Protein AF-A0A286Y3R1-F1 (afdb_monomer_lite)

Sequence (185 aa):
QTAVLVPPGPGAVSPAQSSPWIERVVGWLGKVFLQDSPTRPTSPEAGNTLRRWRCHVQRFFYRIYASLRIEELFSIIRDFPDSRPAIEDLKYCLERTDQRQQLLVSLKAALETRLLHPGVNTCDIITLYISAIKALRVLDPSMVILEVACEPIRRYLRTREDTVRQIVAGLTGDSDGTGDLAVEL

Secondary structure (DSSP, 8-state):
-----PPP------GGG-HHHHHHHHHHHHHHHT---TTS---HHHHHHHHHHHHHHHHHHHHHHHHHHHHHHHHHHHTTTTTHHHHHHHHHHHTSSS-HHHHHHHHHHHHHHHTSSTTS-HHHHHHHHHHHHHHHHHH-TT-HHHHHHTHHHHHHHTT-TTHHHHHHHHHHT-STTTTTHHHH-

Radius of gyration: 22.86 Å; chains: 1; bounding box: 58×39×63 Å

Organism: Cavia porcellus (NCBI:txid10141)

Foldseek 3Di:
DDDDPDPDDCDPQQLVRCVVVLVVVLVVVCCVPVVPDVPDPDDVVSVVVSVVSSLVVSLVVLVVLLLVCLLCVLVLLLPPPVSQSSLLSNLVSVVSDVCLVVSLVNLLVCCVPPPLDPPHDLLSLVSSLLSLVVSVCSSDVVCPSVVRSCPVSVVSLVVDPCNVVLLVCCCVVVDPRRVCNVVSD

pLDDT: mean 86.29, std 17.93, range [32.44, 98.69]

Structure (mmCIF, N/CA/C/O backbone):
data_AF-A0A286Y3R1-F1
#
_entry.id   AF-A0A286Y3R1-F1
#
loop_
_atom_site.group_PDB
_atom_site.id
_atom_site.type_symbol
_atom_site.label_atom_id
_atom_site.label_alt_id
_atom_site.label_comp_id
_atom_site.label_asym_id
_atom_site.label_entity_id
_atom_site.label_seq_id
_atom_site.pdbx_PDB_ins_code
_atom_site.Cartn_x
_atom_site.Cartn_y
_atom_site.Cartn_z
_atom_site.occupancy
_atom_site.B_iso_or_equiv
_atom_site.auth_seq_id
_atom_site.auth_comp_id
_atom_site.auth_asym_id
_atom_site.auth_atom_id
_atom_site.pdbx_PDB_model_num
ATOM 1 N N . GLN A 1 1 ? -18.765 -28.407 -26.675 1.00 38.72 1 GLN A N 1
ATOM 2 C CA . GLN A 1 1 ? -18.709 -26.985 -26.284 1.00 38.72 1 GLN A CA 1
ATOM 3 C C . GLN A 1 1 ? -17.378 -26.760 -25.598 1.00 38.72 1 GLN A C 1
ATOM 5 O O . GLN A 1 1 ? -17.190 -27.172 -24.463 1.00 38.72 1 GLN A O 1
ATOM 10 N N . THR A 1 2 ? -16.416 -26.248 -26.351 1.00 33.56 2 THR A N 1
ATOM 11 C CA . THR A 1 2 ? -15.048 -25.996 -25.900 1.00 33.56 2 THR A CA 1
ATOM 12 C C . THR A 1 2 ? -15.043 -24.628 -25.230 1.00 33.56 2 THR A C 1
ATOM 14 O O . THR A 1 2 ? -15.360 -23.632 -25.879 1.00 33.56 2 THR A O 1
ATOM 17 N N . ALA A 1 3 ? -14.761 -24.586 -23.929 1.00 32.44 3 ALA A N 1
ATOM 18 C CA . ALA A 1 3 ? -14.623 -23.341 -23.190 1.00 32.44 3 ALA A CA 1
ATOM 19 C C . ALA A 1 3 ? -13.438 -22.556 -23.768 1.00 32.44 3 ALA A C 1
ATOM 21 O O . ALA A 1 3 ? -12.283 -22.968 -23.657 1.00 32.44 3 ALA A O 1
ATOM 22 N N . VAL A 1 4 ? -13.743 -21.447 -24.435 1.00 36.91 4 VAL A N 1
ATOM 23 C CA . VAL A 1 4 ? -12.748 -20.465 -24.853 1.00 36.91 4 VAL A CA 1
ATOM 24 C C . VAL A 1 4 ? -12.267 -19.780 -23.578 1.00 36.91 4 VAL A C 1
ATOM 26 O O . VAL A 1 4 ? -13.002 -19.008 -22.966 1.00 36.91 4 VAL A O 1
ATOM 29 N N . LEU A 1 5 ? -11.047 -20.111 -23.155 1.00 38.44 5 LEU A N 1
ATOM 30 C CA . LEU A 1 5 ? -10.303 -19.351 -22.157 1.00 38.44 5 LEU A CA 1
ATOM 31 C C . LEU A 1 5 ? -10.149 -17.921 -22.680 1.00 38.44 5 LEU A C 1
ATOM 33 O O . LEU A 1 5 ? -9.363 -17.655 -23.589 1.00 38.44 5 LEU A O 1
ATOM 37 N N . VAL A 1 6 ? -10.942 -17.013 -22.122 1.00 37.44 6 VAL A N 1
ATOM 38 C CA . VAL A 1 6 ? -10.756 -15.574 -22.288 1.00 37.44 6 VAL A CA 1
ATOM 39 C C . VAL A 1 6 ? -9.379 -15.236 -21.699 1.00 37.44 6 VAL A C 1
ATOM 41 O O . VAL A 1 6 ? -9.137 -15.564 -20.535 1.00 37.44 6 VAL A O 1
ATOM 44 N N . PRO A 1 7 ? -8.447 -14.642 -22.468 1.00 39.22 7 PRO A N 1
ATOM 45 C CA . PRO A 1 7 ? -7.160 -14.240 -21.920 1.00 39.22 7 PRO A CA 1
ATOM 46 C C . PRO A 1 7 ? -7.382 -13.169 -20.842 1.00 39.22 7 PRO A C 1
ATOM 48 O O . PRO A 1 7 ? -8.272 -12.327 -21.004 1.00 39.22 7 PRO A O 1
ATOM 51 N N . PRO A 1 8 ? -6.598 -13.171 -19.748 1.00 41.94 8 PRO A N 1
ATOM 52 C CA . PRO A 1 8 ? -6.678 -12.102 -18.766 1.00 41.94 8 PRO A CA 1
ATOM 53 C C . PRO A 1 8 ? -6.416 -10.773 -19.484 1.00 41.94 8 PRO A C 1
ATOM 55 O O . PRO A 1 8 ? -5.536 -10.694 -20.347 1.00 41.94 8 PRO A O 1
ATOM 58 N N . GLY A 1 9 ? -7.211 -9.746 -19.160 1.00 41.12 9 GLY A N 1
ATOM 59 C CA . GLY A 1 9 ? -7.007 -8.379 -19.652 1.00 41.12 9 GLY A CA 1
ATOM 60 C C . GLY A 1 9 ? -5.596 -7.868 -19.327 1.00 41.12 9 GLY A C 1
ATOM 61 O O . GLY A 1 9 ? -4.819 -8.597 -18.711 1.00 41.12 9 GLY A O 1
ATOM 62 N N . PRO A 1 10 ? -5.225 -6.635 -19.717 1.00 43.41 10 PRO A N 1
ATOM 63 C CA . PRO A 1 10 ? -3.890 -6.086 -19.485 1.00 43.41 10 PRO A CA 1
ATOM 64 C C . PRO A 1 10 ? -3.674 -5.842 -17.982 1.00 43.41 10 PRO A C 1
ATOM 66 O O . PRO A 1 10 ? -3.713 -4.718 -17.493 1.00 43.41 10 PRO A O 1
ATOM 69 N N . GLY A 1 11 ? -3.485 -6.925 -17.231 1.00 45.81 11 GLY A N 1
ATOM 70 C CA . GLY A 1 11 ? -3.044 -6.927 -15.858 1.00 45.81 11 GLY A CA 1
ATOM 71 C C . GLY A 1 11 ? -1.657 -6.321 -15.853 1.00 45.81 11 GLY A C 1
ATOM 72 O O . GLY A 1 11 ? -0.793 -6.721 -16.637 1.00 45.81 11 GLY A O 1
ATOM 73 N N . ALA A 1 12 ? -1.480 -5.300 -15.021 1.00 55.38 12 ALA A N 1
ATOM 74 C CA . ALA A 1 12 ? -0.202 -4.648 -14.815 1.00 55.38 12 ALA A CA 1
ATOM 75 C C . ALA A 1 12 ? 0.895 -5.714 -14.677 1.00 55.38 12 ALA A C 1
ATOM 77 O O . ALA A 1 12 ? 0.807 -6.599 -13.8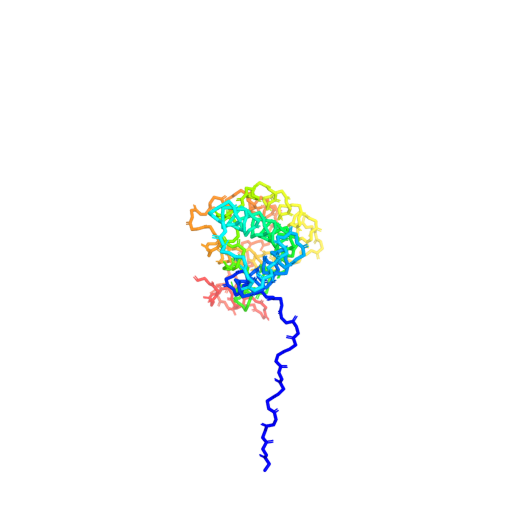27 1.00 55.38 12 ALA A O 1
ATOM 78 N N . VAL A 1 13 ? 1.897 -5.656 -15.556 1.00 59.00 13 VAL A N 1
ATOM 79 C CA . VAL A 1 13 ? 3.024 -6.589 -15.535 1.00 59.00 13 VAL A CA 1
ATOM 80 C C . VAL A 1 13 ? 3.693 -6.472 -14.166 1.00 59.00 13 VAL A C 1
ATOM 82 O O . VAL A 1 13 ? 4.243 -5.418 -13.844 1.00 59.00 13 VAL A O 1
ATOM 85 N N . SER A 1 14 ? 3.629 -7.539 -13.363 1.00 68.62 14 SER A N 1
ATOM 86 C CA . SER A 1 14 ? 4.320 -7.603 -12.070 1.00 68.62 14 SER A CA 1
ATOM 87 C C . SER A 1 14 ? 5.812 -7.291 -12.270 1.00 68.62 14 SER A C 1
ATOM 89 O O . SER A 1 14 ? 6.402 -7.734 -13.266 1.00 68.62 14 SER A O 1
ATOM 91 N N . PRO A 1 15 ? 6.479 -6.575 -11.348 1.00 68.25 15 PRO A N 1
ATOM 92 C CA . PRO A 1 15 ? 7.895 -6.257 -11.459 1.00 68.25 15 PRO A CA 1
ATOM 93 C C . PRO A 1 15 ? 8.779 -7.489 -11.626 1.00 68.25 15 PRO A C 1
ATOM 95 O O . PRO A 1 15 ? 9.742 -7.438 -12.394 1.00 68.25 15 PRO A O 1
ATOM 98 N N . ALA A 1 16 ? 8.412 -8.612 -11.002 1.00 66.94 16 ALA A N 1
ATOM 99 C CA . ALA A 1 16 ? 9.113 -9.885 -11.151 1.00 66.94 16 ALA A CA 1
ATOM 100 C C . ALA A 1 16 ? 8.987 -10.468 -12.573 1.00 66.94 16 ALA A C 1
ATOM 102 O O . ALA A 1 16 ? 9.897 -11.137 -13.060 1.00 66.94 16 ALA A O 1
ATOM 103 N N . GLN A 1 17 ? 7.893 -10.162 -13.273 1.00 75.38 17 GLN A N 1
ATOM 104 C CA . GLN A 1 17 ? 7.610 -10.616 -14.638 1.00 75.38 17 GLN A CA 1
ATOM 105 C C . GLN A 1 17 ? 8.036 -9.600 -15.710 1.00 75.38 17 GLN A C 1
ATOM 107 O O . GLN A 1 17 ? 7.901 -9.871 -16.900 1.00 75.38 17 GLN A O 1
ATOM 112 N N . SER A 1 18 ? 8.583 -8.442 -15.321 1.00 78.50 18 SER A N 1
ATOM 113 C CA . SER A 1 18 ? 8.985 -7.381 -16.258 1.00 78.50 18 SER A CA 1
ATOM 114 C C . SER A 1 18 ? 10.285 -7.681 -17.021 1.00 78.50 18 SER A C 1
ATOM 116 O O . SER A 1 18 ? 10.549 -7.064 -18.053 1.00 78.50 18 SER A O 1
ATOM 118 N N . SER A 1 19 ? 11.071 -8.669 -16.574 1.00 79.31 19 SER A N 1
ATOM 119 C CA . SER A 1 19 ? 12.370 -9.042 -17.160 1.00 79.31 19 SER A CA 1
ATOM 120 C C . SER A 1 19 ? 12.334 -9.244 -18.688 1.00 79.31 19 SER A C 1
ATOM 122 O O . SER A 1 19 ? 13.121 -8.597 -19.380 1.00 79.31 19 SER A O 1
ATOM 124 N N . PRO A 1 20 ? 11.391 -10.011 -19.280 1.00 87.75 20 PRO A N 1
ATOM 125 C CA . PRO A 1 20 ? 11.327 -10.182 -20.733 1.00 87.75 20 PRO A CA 1
ATOM 126 C C . PRO A 1 20 ? 11.017 -8.881 -21.483 1.00 87.75 20 PRO A C 1
ATOM 128 O O . PRO A 1 20 ? 11.460 -8.702 -22.616 1.00 87.75 20 PRO A O 1
ATOM 131 N N . TRP A 1 21 ? 10.250 -7.967 -20.880 1.00 89.62 21 TRP A N 1
ATOM 132 C CA . TRP A 1 21 ? 9.983 -6.658 -21.475 1.00 89.62 21 TRP A CA 1
ATOM 133 C C . TRP A 1 21 ? 11.227 -5.766 -21.422 1.00 89.62 21 TRP A C 1
ATOM 135 O O . TRP A 1 21 ? 11.581 -5.169 -22.438 1.00 89.62 21 TRP A O 1
ATOM 145 N N . ILE A 1 22 ? 11.943 -5.751 -20.293 1.00 91.06 22 ILE A N 1
ATOM 146 C CA . ILE A 1 22 ? 13.208 -5.015 -20.148 1.00 91.06 22 ILE A CA 1
ATOM 147 C C . ILE A 1 22 ? 14.224 -5.498 -21.190 1.00 91.06 22 ILE A C 1
ATOM 149 O O . ILE A 1 22 ? 14.823 -4.668 -21.871 1.00 91.06 22 ILE A O 1
ATOM 153 N N . GLU A 1 23 ? 14.368 -6.812 -21.393 1.00 91.00 23 GLU A N 1
ATOM 154 C CA . GLU A 1 23 ? 15.280 -7.347 -22.415 1.00 91.00 23 GLU A CA 1
ATOM 155 C C . GLU A 1 23 ? 14.900 -6.910 -23.832 1.00 91.00 23 GLU A C 1
ATOM 157 O O . GLU A 1 23 ? 15.777 -6.591 -24.633 1.00 91.00 23 GLU A O 1
ATOM 162 N N . ARG A 1 24 ? 13.602 -6.834 -24.153 1.00 92.25 24 ARG A N 1
ATOM 163 C CA . ARG A 1 24 ? 13.146 -6.326 -25.458 1.00 92.25 24 ARG A CA 1
ATOM 164 C C . ARG A 1 24 ? 13.487 -4.849 -25.640 1.00 92.25 24 ARG A C 1
ATOM 166 O O . ARG A 1 24 ? 13.951 -4.476 -26.715 1.00 92.25 24 ARG A O 1
ATOM 173 N N . VAL A 1 25 ? 13.294 -4.025 -24.608 1.00 93.00 25 VAL A N 1
ATOM 174 C CA . VAL A 1 25 ? 13.641 -2.593 -24.641 1.00 93.00 25 VAL A CA 1
ATOM 175 C C . VAL A 1 25 ? 15.147 -2.406 -24.802 1.00 93.00 25 VAL A C 1
ATOM 177 O O . VAL A 1 25 ? 15.584 -1.648 -25.664 1.00 93.00 25 VAL A O 1
ATOM 180 N N . VAL A 1 26 ? 15.953 -3.133 -24.029 1.00 92.06 26 VAL A N 1
ATOM 181 C CA . VAL A 1 26 ? 17.420 -3.077 -24.117 1.00 92.06 26 VAL A CA 1
ATOM 182 C C . VAL A 1 26 ? 17.910 -3.576 -25.476 1.00 92.06 26 VAL A C 1
ATOM 184 O O . VAL A 1 26 ? 18.782 -2.950 -26.075 1.00 92.06 26 VAL A O 1
ATOM 187 N N . GLY A 1 27 ? 17.324 -4.653 -26.003 1.00 89.06 27 GLY A N 1
ATOM 188 C CA . GLY A 1 27 ? 17.637 -5.159 -27.339 1.00 89.06 27 GLY A CA 1
ATOM 189 C C . GLY A 1 27 ? 17.268 -4.170 -28.446 1.00 89.06 27 GLY A C 1
ATOM 190 O O . GLY A 1 27 ? 18.025 -4.005 -29.400 1.00 89.06 27 GLY A O 1
ATOM 191 N N . TRP A 1 28 ? 16.141 -3.465 -28.315 1.00 92.88 28 TRP A N 1
ATOM 192 C CA . TRP A 1 28 ? 15.777 -2.383 -29.232 1.00 92.88 28 TRP A CA 1
ATOM 193 C C . TRP A 1 28 ? 16.784 -1.227 -29.177 1.00 92.88 28 TRP A C 1
ATOM 195 O O . TRP A 1 28 ? 17.252 -0.791 -30.227 1.00 92.88 28 TRP A O 1
ATOM 205 N N . LEU A 1 29 ? 17.191 -0.794 -27.977 1.00 91.00 29 LEU A N 1
ATOM 206 C CA . LEU A 1 29 ? 18.239 0.221 -27.813 1.00 91.00 29 LEU A CA 1
ATOM 207 C C . LEU A 1 29 ? 19.553 -0.218 -28.477 1.00 91.00 29 LEU A C 1
ATOM 209 O O . LEU A 1 29 ? 20.174 0.571 -29.186 1.00 91.00 29 LEU A O 1
ATOM 213 N N . GLY A 1 30 ? 19.950 -1.482 -28.305 1.00 90.12 30 GLY A N 1
ATOM 214 C CA . GLY A 1 30 ? 21.118 -2.054 -28.979 1.00 90.12 30 GLY A CA 1
ATOM 215 C C . GLY A 1 30 ? 21.033 -1.922 -30.498 1.00 90.12 30 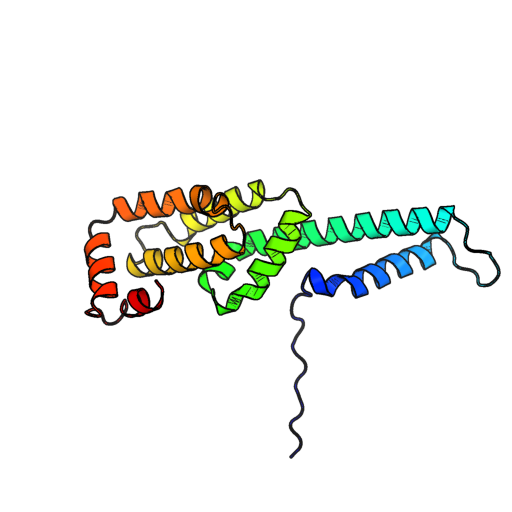GLY A C 1
ATOM 216 O O . GLY A 1 30 ? 21.924 -1.347 -31.118 1.00 90.12 30 GLY A O 1
ATOM 217 N N . LYS A 1 31 ? 19.912 -2.343 -31.094 1.00 88.06 31 LYS A N 1
ATOM 218 C CA . LYS A 1 31 ? 19.700 -2.253 -32.547 1.00 88.06 31 LYS A CA 1
ATOM 219 C C . LYS A 1 31 ? 19.760 -0.819 -33.075 1.00 88.06 31 LYS A C 1
ATOM 221 O O . LYS A 1 31 ? 20.339 -0.594 -34.133 1.00 88.06 31 LYS A O 1
ATOM 226 N N . VAL A 1 32 ? 19.170 0.138 -32.357 1.00 90.25 32 VAL A N 1
ATOM 227 C CA . VAL A 1 32 ? 19.103 1.547 -32.784 1.00 90.25 32 VAL A CA 1
ATOM 228 C C . VAL A 1 32 ? 20.463 2.235 -32.688 1.00 90.25 32 VAL A C 1
ATOM 230 O O . VAL A 1 32 ? 20.865 2.933 -33.615 1.00 90.25 32 VAL A O 1
ATOM 233 N N . PHE A 1 33 ? 21.171 2.050 -31.573 1.00 86.69 33 PHE A N 1
ATOM 234 C CA . PHE A 1 33 ? 22.344 2.862 -31.242 1.00 86.69 33 PHE A CA 1
ATOM 235 C C . PHE A 1 33 ? 23.682 2.168 -31.503 1.00 86.69 33 PHE A C 1
ATOM 237 O O . PHE A 1 33 ? 24.674 2.853 -31.738 1.00 86.69 33 PHE A O 1
ATOM 244 N N . LEU A 1 34 ? 23.735 0.834 -31.458 1.00 82.81 34 LEU A N 1
ATOM 245 C CA . LEU A 1 34 ? 24.972 0.068 -31.660 1.00 82.81 34 LEU A CA 1
ATOM 246 C C . LEU A 1 34 ? 25.083 -0.525 -33.071 1.00 82.81 34 LEU A C 1
ATOM 248 O O . LEU A 1 34 ? 26.149 -1.030 -33.409 1.00 82.81 34 LEU A O 1
ATOM 252 N N . GLN A 1 35 ? 24.028 -0.400 -33.892 1.00 69.12 35 GLN A N 1
ATOM 253 C CA . GLN A 1 35 ? 23.968 -0.875 -35.279 1.00 69.12 35 GLN A CA 1
ATOM 254 C C . GLN A 1 35 ? 24.543 -2.292 -35.414 1.00 69.12 35 GLN A C 1
ATOM 256 O O . GLN A 1 35 ? 25.609 -2.482 -36.005 1.00 69.12 35 GLN A O 1
ATOM 261 N N . ASP A 1 36 ? 23.839 -3.280 -34.850 1.00 59.53 36 ASP A N 1
ATOM 262 C CA . ASP A 1 36 ? 24.169 -4.705 -34.982 1.00 59.53 36 ASP A CA 1
ATOM 263 C C . ASP A 1 36 ? 24.122 -5.124 -36.465 1.00 59.53 36 ASP A C 1
ATOM 265 O O . ASP A 1 36 ? 23.119 -5.626 -36.973 1.00 59.53 36 ASP A O 1
ATOM 269 N N . SER A 1 37 ? 25.211 -4.874 -37.192 1.00 54.97 37 SER A N 1
ATOM 270 C CA . SER A 1 37 ? 25.435 -5.401 -38.531 1.00 54.97 37 SER A CA 1
ATOM 271 C C . SER A 1 37 ? 26.020 -6.809 -38.389 1.00 54.97 37 SER A C 1
ATOM 273 O O . SER A 1 37 ? 26.980 -6.983 -37.632 1.00 54.97 37 SER A O 1
ATOM 275 N N . PRO A 1 38 ? 25.496 -7.823 -39.103 1.00 58.31 38 PRO A N 1
ATOM 276 C CA . PRO A 1 38 ? 25.870 -9.230 -38.915 1.00 58.31 38 PRO A CA 1
ATOM 277 C C . PRO A 1 38 ? 27.359 -9.543 -39.158 1.00 58.31 38 PRO A C 1
ATOM 279 O O . PRO A 1 38 ? 27.810 -10.640 -38.848 1.00 58.31 38 PRO A O 1
ATOM 282 N N . THR A 1 39 ? 28.135 -8.604 -39.704 1.00 56.03 39 THR A N 1
ATOM 283 C CA . THR A 1 39 ? 29.552 -8.776 -40.055 1.00 56.03 39 THR A CA 1
ATOM 284 C C . THR A 1 39 ? 30.542 -8.258 -39.007 1.00 56.03 39 THR A C 1
ATOM 286 O O . THR A 1 39 ? 31.747 -8.433 -39.191 1.00 56.03 39 THR A O 1
ATOM 289 N N . ARG A 1 40 ? 30.091 -7.619 -37.916 1.00 55.59 40 ARG A N 1
ATOM 290 C CA . ARG A 1 40 ? 30.992 -6.991 -36.934 1.00 55.59 40 ARG A CA 1
ATOM 291 C C . ARG A 1 40 ? 31.064 -7.819 -35.642 1.00 55.59 40 ARG A C 1
ATOM 293 O O . ARG A 1 40 ? 30.021 -8.081 -35.048 1.00 55.59 40 ARG A O 1
ATOM 300 N N . PRO A 1 41 ? 32.259 -8.218 -35.164 1.00 57.09 41 PRO A N 1
ATOM 301 C CA . PRO A 1 41 ? 32.372 -8.904 -33.881 1.00 57.09 41 PRO A CA 1
ATOM 302 C C . PRO A 1 41 ? 31.869 -7.986 -32.760 1.00 57.09 41 PRO A C 1
ATOM 304 O O . PRO A 1 41 ? 32.253 -6.816 -32.690 1.00 57.09 41 PRO A O 1
ATOM 307 N N . THR A 1 42 ? 31.002 -8.511 -31.891 1.00 61.88 42 THR A N 1
ATOM 308 C CA . THR A 1 42 ? 30.483 -7.805 -30.711 1.00 61.88 42 THR A CA 1
ATOM 309 C C . THR A 1 42 ? 31.639 -7.301 -29.852 1.00 61.88 42 THR A C 1
ATOM 311 O O . THR A 1 42 ? 32.325 -8.088 -29.198 1.00 61.88 42 THR A O 1
ATOM 314 N N . SER A 1 43 ? 31.863 -5.984 -29.860 1.00 72.44 43 SER A N 1
ATOM 315 C CA . SER A 1 43 ? 32.892 -5.338 -29.043 1.00 72.44 43 SER A CA 1
ATOM 316 C C . SER A 1 43 ? 32.558 -5.478 -27.548 1.00 72.44 43 SER A C 1
ATOM 318 O O . SER A 1 43 ? 31.392 -5.312 -27.168 1.00 72.44 43 SER A O 1
ATOM 320 N N . PRO A 1 44 ? 33.547 -5.716 -26.665 1.00 74.69 44 PRO A N 1
ATOM 321 C CA . PRO A 1 44 ? 33.331 -5.720 -25.215 1.00 74.69 44 PRO A CA 1
ATOM 322 C C . PRO A 1 44 ? 32.717 -4.403 -24.693 1.00 74.69 44 PRO A C 1
ATOM 324 O O . PRO A 1 44 ? 31.981 -4.404 -23.704 1.00 74.69 44 PRO A O 1
ATOM 327 N N . GLU A 1 45 ? 32.941 -3.282 -25.382 1.00 78.00 45 GLU A N 1
ATOM 328 C CA . GLU A 1 45 ? 32.370 -1.970 -25.042 1.00 78.00 45 GLU A CA 1
ATOM 329 C C . GLU A 1 45 ? 30.854 -1.897 -25.287 1.00 78.00 45 GLU A C 1
ATOM 331 O O . GLU A 1 45 ? 30.114 -1.317 -24.483 1.00 78.00 45 GLU A O 1
ATOM 336 N N . ALA A 1 46 ? 30.373 -2.546 -26.354 1.00 78.50 46 ALA A N 1
ATOM 337 C CA . ALA A 1 46 ? 28.948 -2.672 -26.653 1.00 78.50 46 ALA A CA 1
ATOM 338 C C . ALA A 1 46 ? 28.238 -3.482 -25.555 1.00 78.50 46 ALA A C 1
ATOM 340 O O . ALA A 1 46 ? 27.206 -3.059 -25.029 1.00 78.50 46 ALA A O 1
ATOM 341 N N . GLY A 1 47 ? 28.853 -4.587 -25.115 1.00 83.12 47 GLY A N 1
ATOM 342 C CA . GLY A 1 47 ? 28.347 -5.403 -24.009 1.00 83.12 47 GLY A CA 1
ATOM 343 C C . GLY A 1 47 ? 28.254 -4.633 -22.685 1.00 83.12 47 GLY A C 1
ATOM 344 O O . GLY A 1 47 ? 27.241 -4.711 -21.985 1.00 83.12 47 GLY A O 1
ATOM 345 N N . ASN A 1 48 ? 29.271 -3.832 -22.357 1.00 89.00 48 ASN A N 1
ATOM 346 C CA . ASN A 1 48 ? 29.262 -2.983 -21.161 1.00 89.00 48 ASN A CA 1
ATOM 347 C C . ASN A 1 48 ? 28.170 -1.902 -21.217 1.00 89.00 48 ASN A C 1
ATOM 349 O O . ASN A 1 48 ? 27.517 -1.627 -20.207 1.00 89.00 48 ASN A O 1
ATOM 353 N N . THR A 1 49 ? 27.936 -1.318 -22.392 1.00 90.06 49 THR A N 1
ATOM 354 C CA . THR A 1 49 ? 26.899 -0.299 -22.603 1.00 90.06 49 THR A CA 1
ATOM 355 C C . THR A 1 49 ? 25.494 -0.879 -22.436 1.00 90.06 49 THR A C 1
ATOM 357 O O . THR A 1 49 ? 24.698 -0.334 -21.670 1.00 90.06 49 THR A O 1
ATOM 360 N N . LEU A 1 50 ? 25.214 -2.040 -23.038 1.00 89.19 50 LEU A N 1
ATOM 361 C CA . LEU A 1 50 ? 23.927 -2.731 -22.892 1.00 89.19 50 LEU A CA 1
ATOM 362 C C . LEU A 1 50 ? 23.627 -3.101 -21.434 1.00 89.19 50 LEU A C 1
ATOM 364 O O . LEU A 1 50 ? 22.503 -2.919 -20.970 1.00 89.19 50 LEU A O 1
ATOM 368 N N . ARG A 1 51 ? 24.635 -3.551 -20.674 1.00 92.00 51 ARG A N 1
ATOM 369 C CA . ARG A 1 51 ? 24.485 -3.828 -19.233 1.00 92.00 51 ARG A CA 1
ATOM 370 C C . ARG A 1 51 ? 24.115 -2.573 -18.441 1.00 92.00 51 ARG A C 1
ATOM 372 O O . ARG A 1 51 ? 23.239 -2.632 -17.577 1.00 92.00 51 ARG A O 1
ATOM 379 N N . ARG A 1 52 ? 24.747 -1.431 -18.743 1.00 94.25 52 ARG A N 1
ATOM 380 C CA . ARG A 1 52 ? 24.415 -0.140 -18.114 1.00 94.25 52 ARG A CA 1
ATOM 381 C C . ARG A 1 52 ? 22.993 0.297 -18.459 1.00 94.25 52 ARG A C 1
ATOM 383 O O . ARG A 1 52 ? 22.259 0.695 -17.558 1.00 94.25 52 ARG A O 1
ATOM 390 N N . TRP A 1 53 ? 22.581 0.180 -19.722 1.00 94.88 53 TRP A N 1
ATOM 391 C CA . TRP A 1 53 ? 21.214 0.502 -20.143 1.00 94.88 53 TRP A CA 1
ATOM 392 C C . TRP A 1 53 ? 20.181 -0.403 -19.490 1.00 94.88 53 TRP A C 1
ATOM 394 O O . TRP A 1 53 ? 19.189 0.103 -18.978 1.00 94.88 53 TRP A O 1
ATOM 404 N N . ARG A 1 54 ? 20.440 -1.711 -19.413 1.00 94.06 54 ARG A N 1
ATOM 405 C CA . ARG A 1 54 ? 19.583 -2.656 -18.690 1.00 94.06 54 ARG A CA 1
ATOM 406 C C . ARG A 1 54 ? 19.387 -2.238 -17.240 1.00 94.06 54 ARG A C 1
ATOM 408 O O . ARG A 1 54 ? 18.251 -2.118 -16.796 1.00 94.06 54 ARG A O 1
ATOM 415 N N . CYS A 1 55 ? 20.478 -1.954 -16.529 1.00 93.69 55 CYS A N 1
ATOM 416 C CA . CYS A 1 55 ? 20.416 -1.483 -15.147 1.00 93.69 55 CYS A CA 1
ATOM 417 C C . CYS A 1 55 ? 19.609 -0.178 -15.026 1.00 93.69 55 CYS A C 1
ATOM 419 O O . CYS A 1 55 ? 18.763 -0.045 -14.140 1.00 93.69 55 CYS A O 1
ATOM 421 N N . HIS A 1 56 ? 19.816 0.766 -15.948 1.00 95.06 56 HIS A N 1
ATOM 422 C CA . HIS A 1 56 ? 19.116 2.046 -15.931 1.00 95.06 56 HIS A CA 1
ATOM 423 C C . HIS A 1 56 ? 17.610 1.897 -16.193 1.00 95.06 56 HIS A C 1
ATOM 425 O O . HIS A 1 56 ? 16.810 2.406 -15.410 1.00 95.06 56 HIS A O 1
ATOM 431 N N . VAL A 1 57 ? 17.222 1.156 -17.235 1.00 94.81 57 VAL A N 1
ATOM 432 C CA . VAL A 1 57 ? 15.817 0.878 -17.578 1.00 94.81 57 VAL A CA 1
ATOM 433 C C . VAL A 1 57 ? 15.126 0.129 -16.443 1.00 94.81 57 VAL A C 1
ATOM 435 O O . VAL A 1 57 ? 14.017 0.487 -16.061 1.00 94.81 57 VAL A O 1
ATOM 438 N N . GLN A 1 58 ? 15.791 -0.864 -15.854 1.00 93.56 58 GLN A N 1
ATOM 439 C CA . GLN A 1 58 ? 15.247 -1.641 -14.745 1.00 93.56 58 GLN A CA 1
ATOM 440 C C . GLN A 1 58 ? 15.008 -0.777 -13.501 1.00 93.56 58 GLN A C 1
ATOM 442 O O . GLN A 1 58 ? 13.922 -0.810 -12.923 1.00 93.56 58 GLN A O 1
ATOM 447 N N . ARG A 1 59 ? 15.985 0.052 -13.110 1.00 93.12 59 ARG A N 1
ATOM 448 C CA . ARG A 1 59 ? 15.823 0.986 -11.987 1.00 93.12 59 ARG A CA 1
ATOM 449 C C . ARG A 1 59 ? 14.731 2.016 -12.265 1.00 93.12 59 ARG A C 1
ATOM 451 O O . ARG A 1 59 ? 13.964 2.338 -11.363 1.00 93.12 59 ARG A O 1
ATOM 458 N N . PHE A 1 60 ? 14.660 2.535 -13.490 1.00 94.94 60 PHE A N 1
ATOM 459 C CA . PHE A 1 60 ? 13.611 3.465 -13.897 1.00 94.94 60 PHE A CA 1
ATOM 460 C C . PHE A 1 60 ? 12.229 2.816 -13.775 1.00 94.94 60 PHE A C 1
ATOM 462 O O . PHE A 1 60 ? 11.361 3.363 -13.103 1.00 94.94 60 PHE A O 1
ATOM 469 N N . PHE A 1 61 ? 12.060 1.614 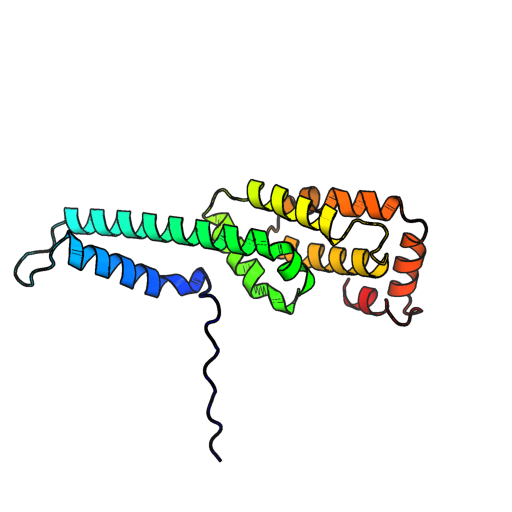-14.326 1.00 94.69 61 PHE A N 1
ATOM 470 C CA . PHE A 1 61 ? 10.819 0.852 -14.240 1.00 94.69 61 PHE A CA 1
ATOM 471 C C . PHE A 1 61 ? 10.379 0.628 -12.785 1.00 94.69 61 PHE A C 1
ATOM 473 O O . PHE A 1 61 ? 9.244 0.954 -12.442 1.00 94.69 61 PHE A O 1
ATOM 480 N N . TYR A 1 62 ? 11.275 0.158 -11.905 1.00 95.38 62 TYR A N 1
ATOM 481 C CA . TYR A 1 62 ? 10.930 -0.056 -10.494 1.00 95.38 62 TYR A CA 1
ATOM 482 C C . TYR A 1 62 ? 10.515 1.228 -9.787 1.00 95.38 62 TYR A C 1
ATOM 484 O O . TYR A 1 62 ? 9.576 1.198 -8.997 1.00 95.38 62 TYR A O 1
ATOM 492 N N . ARG A 1 63 ? 11.166 2.358 -10.092 1.00 96.62 63 ARG A N 1
ATOM 493 C CA . ARG A 1 63 ? 10.791 3.647 -9.501 1.00 96.62 63 ARG A CA 1
ATOM 494 C C . ARG A 1 63 ? 9.390 4.085 -9.904 1.00 96.62 63 ARG A C 1
ATOM 496 O O . ARG A 1 63 ? 8.622 4.531 -9.057 1.00 96.62 63 ARG A O 1
ATOM 503 N N . ILE A 1 64 ? 9.058 3.952 -11.187 1.00 96.25 64 ILE A N 1
ATOM 504 C CA . ILE A 1 64 ? 7.730 4.308 -11.696 1.00 96.25 64 ILE A CA 1
ATOM 505 C C . ILE A 1 64 ? 6.663 3.371 -11.119 1.00 96.25 64 ILE A C 1
ATOM 507 O O . ILE A 1 64 ? 5.650 3.847 -10.615 1.00 96.25 64 ILE A O 1
ATOM 511 N N . TYR A 1 65 ? 6.913 2.057 -11.119 1.00 95.88 65 TYR A N 1
ATOM 512 C CA . TYR A 1 65 ? 5.972 1.078 -10.571 1.00 95.88 65 TYR A CA 1
ATOM 513 C C . TYR A 1 65 ? 5.732 1.283 -9.070 1.00 95.88 65 TYR A C 1
ATOM 515 O O . TYR A 1 65 ? 4.588 1.257 -8.621 1.00 95.88 65 TYR A O 1
ATOM 523 N N . ALA A 1 66 ? 6.794 1.518 -8.292 1.00 97.75 66 ALA A N 1
ATOM 524 C CA . ALA A 1 66 ? 6.674 1.803 -6.866 1.00 97.75 66 ALA A CA 1
ATOM 525 C C . ALA A 1 66 ? 5.849 3.068 -6.614 1.00 97.75 66 ALA A C 1
ATOM 527 O O . ALA A 1 66 ? 4.947 3.026 -5.787 1.00 97.75 66 ALA A O 1
ATOM 528 N N . SER A 1 67 ? 6.106 4.162 -7.343 1.00 98.12 67 SER A N 1
ATOM 529 C CA . SER A 1 67 ? 5.315 5.394 -7.213 1.00 98.12 67 SER A CA 1
ATOM 530 C C . SER A 1 67 ? 3.829 5.150 -7.471 1.00 98.12 67 SER A C 1
ATOM 532 O O . SER A 1 67 ? 3.010 5.538 -6.644 1.00 98.12 67 SER A O 1
ATOM 534 N N . LEU A 1 68 ? 3.491 4.442 -8.555 1.00 97.56 68 LEU A N 1
ATOM 535 C CA . LEU A 1 68 ? 2.104 4.105 -8.887 1.00 97.56 68 LEU A CA 1
ATOM 536 C C . LEU A 1 68 ? 1.435 3.305 -7.758 1.00 97.56 68 LEU A C 1
ATOM 538 O O . LEU A 1 68 ? 0.350 3.645 -7.296 1.00 97.56 68 LEU A O 1
ATOM 542 N N . ARG A 1 69 ? 2.110 2.264 -7.257 1.00 97.88 69 ARG A N 1
ATOM 543 C CA . ARG A 1 69 ? 1.576 1.430 -6.171 1.00 97.88 69 ARG A CA 1
ATOM 544 C C . ARG A 1 69 ? 1.493 2.151 -4.833 1.00 97.88 69 ARG A C 1
ATOM 546 O O . ARG A 1 69 ? 0.618 1.820 -4.044 1.00 97.88 69 ARG A O 1
ATOM 553 N N . ILE A 1 70 ? 2.371 3.118 -4.571 1.00 98.69 70 ILE A N 1
ATOM 554 C CA . ILE A 1 70 ? 2.293 3.974 -3.383 1.00 98.69 70 ILE A CA 1
ATOM 555 C C . ILE A 1 70 ? 1.024 4.835 -3.431 1.00 98.69 70 ILE A C 1
ATOM 557 O O . ILE A 1 70 ? 0.316 4.909 -2.430 1.00 98.69 70 ILE A O 1
ATOM 561 N N . GLU A 1 71 ? 0.703 5.431 -4.582 1.00 97.94 71 GLU A N 1
ATOM 562 C CA . GLU A 1 71 ? -0.510 6.245 -4.759 1.00 97.94 71 GLU A CA 1
ATOM 563 C C . GLU A 1 71 ? -1.797 5.423 -4.565 1.00 97.94 71 GLU A C 1
ATOM 565 O O . GLU A 1 71 ? -2.774 5.895 -3.981 1.00 97.94 71 GLU A O 1
ATOM 570 N N . GLU A 1 72 ? -1.782 4.161 -4.991 1.00 97.88 72 GLU A N 1
ATOM 571 C CA . GLU A 1 72 ? -2.909 3.233 -4.861 1.00 97.88 72 GLU A CA 1
ATOM 572 C C . GLU A 1 72 ? -2.950 2.501 -3.506 1.00 97.88 72 GLU A C 1
ATOM 574 O O . GLU A 1 72 ? -3.929 1.809 -3.213 1.00 97.88 72 GLU A O 1
ATOM 579 N N . LEU A 1 73 ? -1.921 2.650 -2.660 1.00 98.62 73 LEU A N 1
ATOM 580 C CA . LEU A 1 73 ? -1.665 1.764 -1.518 1.00 98.62 73 LEU A CA 1
ATOM 581 C C . LEU A 1 73 ? -2.818 1.702 -0.515 1.00 98.62 73 LEU A C 1
ATOM 583 O O . LEU A 1 73 ? -3.092 0.638 0.027 1.00 98.62 73 LEU A O 1
ATOM 587 N N . PHE A 1 74 ? -3.528 2.808 -0.286 1.00 98.69 74 PHE A N 1
ATOM 588 C CA . PHE A 1 74 ? -4.714 2.800 0.575 1.00 98.69 74 PHE A CA 1
ATOM 589 C C . PHE A 1 74 ? -5.792 1.845 0.043 1.00 98.69 74 PHE A C 1
ATOM 591 O O . PHE A 1 74 ? -6.372 1.078 0.807 1.00 98.69 74 PHE A O 1
ATOM 598 N N . SER A 1 75 ? -6.064 1.887 -1.265 1.00 98.50 75 SER A N 1
ATOM 599 C CA . SER A 1 75 ? -7.062 1.015 -1.890 1.00 98.50 75 SER A CA 1
ATOM 600 C C . SER A 1 75 ? -6.569 -0.433 -1.910 1.00 98.50 75 SER A C 1
ATOM 602 O O . SER A 1 75 ? -7.329 -1.332 -1.581 1.00 98.50 75 SER A O 1
ATOM 604 N N . ILE A 1 76 ? -5.276 -0.649 -2.180 1.00 98.62 76 ILE A N 1
ATOM 605 C CA . ILE A 1 76 ? -4.650 -1.975 -2.088 1.00 98.62 76 ILE A CA 1
ATOM 606 C C . ILE A 1 76 ? -4.826 -2.552 -0.675 1.00 98.62 76 ILE A C 1
ATOM 608 O O . ILE A 1 76 ? -5.237 -3.696 -0.538 1.00 98.62 76 ILE A O 1
ATOM 612 N N . ILE A 1 77 ? -4.560 -1.776 0.379 1.00 98.62 77 ILE A N 1
ATOM 613 C CA . ILE A 1 77 ? -4.737 -2.218 1.770 1.00 98.62 77 ILE A CA 1
ATOM 614 C C . ILE A 1 77 ? -6.195 -2.573 2.062 1.00 98.62 77 ILE A C 1
ATOM 616 O O . ILE A 1 77 ? -6.444 -3.591 2.696 1.00 98.62 77 ILE A O 1
ATOM 620 N N . ARG A 1 78 ? -7.146 -1.754 1.603 1.00 97.50 78 ARG A N 1
ATOM 621 C CA . ARG A 1 78 ? -8.579 -2.010 1.789 1.00 97.50 78 ARG A CA 1
ATOM 622 C C . ARG A 1 78 ? -9.023 -3.333 1.168 1.00 97.50 78 ARG A C 1
ATOM 624 O O . ARG A 1 78 ? -9.875 -4.000 1.733 1.00 97.50 78 ARG A O 1
ATOM 631 N N . ASP A 1 79 ? -8.443 -3.693 0.029 1.00 97.62 79 ASP A N 1
ATOM 632 C CA . ASP A 1 79 ? -8.823 -4.878 -0.739 1.00 97.62 79 ASP A CA 1
ATOM 633 C C . ASP A 1 79 ? -7.963 -6.118 -0.355 1.00 97.62 79 ASP A C 1
ATOM 635 O O . ASP A 1 79 ? -7.920 -7.115 -1.076 1.00 97.62 79 ASP A O 1
ATOM 639 N N . PHE A 1 80 ? -7.216 -6.066 0.758 1.00 97.00 80 PHE A N 1
ATOM 640 C CA . PHE A 1 80 ? -6.445 -7.202 1.286 1.00 97.00 80 PHE A CA 1
ATOM 641 C C . PHE A 1 80 ? -7.393 -8.213 1.964 1.00 97.00 80 PHE A C 1
ATOM 643 O O . PHE A 1 80 ? -8.255 -7.776 2.720 1.00 97.00 80 PHE A O 1
ATOM 650 N N . PRO A 1 81 ? -7.250 -9.545 1.770 1.00 96.50 81 PRO A N 1
ATOM 651 C CA . PRO A 1 81 ? -6.081 -10.287 1.272 1.00 96.50 81 PRO A CA 1
ATOM 652 C C . PRO A 1 81 ? -5.986 -10.480 -0.245 1.00 96.50 81 PRO A C 1
ATOM 654 O O . PRO A 1 81 ? -4.917 -10.868 -0.724 1.00 96.50 81 PRO A O 1
ATOM 657 N N . ASP A 1 82 ? -7.041 -10.193 -1.004 1.00 96.56 82 ASP A N 1
ATOM 658 C CA . ASP A 1 82 ? -7.071 -10.427 -2.456 1.00 96.56 82 ASP A CA 1
ATOM 659 C C . ASP A 1 82 ? -6.004 -9.603 -3.194 1.00 96.56 82 ASP A C 1
ATOM 661 O O . ASP A 1 82 ? -5.417 -10.039 -4.187 1.00 96.56 82 ASP A O 1
ATOM 665 N N . SER A 1 83 ? -5.672 -8.430 -2.654 1.00 97.94 83 SER A N 1
ATOM 666 C CA . SER A 1 83 ? -4.639 -7.530 -3.166 1.00 97.94 83 SER A CA 1
ATOM 667 C C . SER A 1 83 ? -3.190 -7.925 -2.821 1.00 97.94 83 SER A C 1
ATOM 669 O O . SER A 1 83 ? -2.251 -7.210 -3.188 1.00 97.94 83 SER A O 1
ATOM 671 N N . ARG A 1 84 ? -2.959 -9.058 -2.137 1.00 97.38 84 ARG A N 1
ATOM 672 C CA . ARG A 1 84 ? -1.623 -9.497 -1.684 1.00 97.38 84 ARG A CA 1
ATOM 673 C C . ARG A 1 84 ? -0.529 -9.474 -2.767 1.00 97.38 84 ARG A C 1
ATOM 675 O O . ARG A 1 84 ? 0.562 -8.992 -2.447 1.00 97.38 84 ARG A O 1
ATOM 682 N N . PRO A 1 85 ? -0.762 -9.905 -4.024 1.00 96.44 85 PRO A N 1
ATOM 683 C CA . PRO A 1 85 ? 0.268 -9.839 -5.063 1.00 96.44 85 PRO A CA 1
ATOM 684 C C . PRO A 1 85 ? 0.794 -8.415 -5.304 1.00 96.44 85 PRO A C 1
ATOM 686 O O . PRO A 1 85 ? 1.986 -8.224 -5.530 1.00 96.44 85 PRO A O 1
ATOM 689 N N . ALA A 1 86 ? -0.063 -7.393 -5.188 1.00 96.88 86 ALA A N 1
ATOM 690 C CA . ALA A 1 86 ? 0.349 -6.000 -5.354 1.00 96.88 86 ALA A CA 1
ATOM 691 C C . ALA A 1 86 ? 1.250 -5.520 -4.202 1.00 96.88 86 ALA A C 1
ATOM 693 O O . ALA A 1 86 ? 2.181 -4.743 -4.430 1.00 96.88 86 ALA A O 1
ATOM 694 N N . ILE A 1 87 ? 1.013 -6.008 -2.979 1.00 98.31 87 ILE A N 1
ATOM 695 C CA . ILE A 1 87 ? 1.871 -5.744 -1.816 1.00 98.31 87 ILE A CA 1
ATOM 696 C C . ILE A 1 87 ? 3.247 -6.403 -1.989 1.00 98.31 87 ILE A C 1
ATOM 698 O O . ILE A 1 87 ? 4.270 -5.771 -1.724 1.00 98.31 87 ILE A O 1
ATOM 702 N N . GLU A 1 88 ? 3.289 -7.653 -2.453 1.00 97.50 88 GLU A N 1
ATOM 703 C CA . GLU A 1 88 ? 4.538 -8.391 -2.692 1.00 97.50 88 GLU A CA 1
ATOM 704 C C . GLU A 1 88 ? 5.363 -7.764 -3.828 1.00 97.50 88 GLU A C 1
ATOM 706 O O . GLU A 1 88 ? 6.580 -7.597 -3.701 1.00 97.50 88 GLU A O 1
ATOM 711 N N . ASP A 1 89 ? 4.701 -7.315 -4.894 1.00 96.31 89 ASP A N 1
ATOM 712 C CA . ASP A 1 89 ? 5.327 -6.549 -5.970 1.00 96.31 89 ASP A CA 1
ATOM 713 C C . ASP A 1 89 ? 5.910 -5.217 -5.471 1.00 96.31 89 ASP A C 1
ATOM 715 O O . ASP A 1 89 ? 7.044 -4.857 -5.807 1.00 96.31 89 ASP A O 1
ATOM 719 N N . LEU A 1 90 ? 5.154 -4.471 -4.655 1.00 97.69 90 LEU A N 1
ATOM 720 C CA . LEU A 1 90 ? 5.629 -3.213 -4.081 1.00 97.69 90 LEU A CA 1
ATOM 721 C C . LEU A 1 90 ? 6.826 -3.450 -3.153 1.00 97.69 90 LEU A C 1
ATOM 723 O O . LEU A 1 90 ? 7.813 -2.720 -3.249 1.00 97.69 90 LEU A O 1
ATOM 727 N N . LYS A 1 91 ? 6.793 -4.495 -2.317 1.00 97.19 91 LYS A N 1
ATOM 728 C CA . LYS A 1 91 ? 7.933 -4.912 -1.485 1.00 97.19 91 LYS A CA 1
ATOM 729 C C . LYS A 1 91 ? 9.183 -5.130 -2.329 1.00 97.19 91 LYS A C 1
ATOM 731 O O . LYS A 1 91 ? 10.230 -4.548 -2.045 1.00 97.19 91 LYS A O 1
ATOM 736 N N . TYR A 1 92 ? 9.059 -5.916 -3.397 1.00 95.50 92 TYR A N 1
ATOM 737 C CA . TYR A 1 92 ? 10.165 -6.210 -4.302 1.00 95.50 92 TYR A CA 1
ATOM 738 C C . TYR A 1 92 ? 10.773 -4.934 -4.911 1.00 95.50 92 TYR A C 1
ATOM 740 O O . TYR A 1 92 ? 12.000 -4.816 -5.024 1.00 95.50 92 TYR A O 1
ATOM 748 N N . CYS A 1 93 ? 9.936 -3.956 -5.269 1.00 96.19 93 CYS A N 1
ATOM 749 C CA . CYS A 1 93 ? 10.389 -2.655 -5.757 1.00 96.19 93 CYS A CA 1
ATOM 750 C C . CYS A 1 93 ? 11.036 -1.793 -4.661 1.00 96.19 93 CYS A C 1
ATOM 752 O O . CYS A 1 93 ? 12.054 -1.153 -4.923 1.00 96.19 93 CYS A O 1
ATOM 754 N N . LEU A 1 94 ? 10.501 -1.773 -3.438 1.00 95.88 94 LEU A N 1
ATOM 755 C CA . LEU A 1 94 ? 11.051 -0.991 -2.319 1.00 95.88 94 LEU A CA 1
ATOM 756 C C . LEU A 1 94 ? 12.423 -1.487 -1.854 1.00 95.88 94 LEU A C 1
ATOM 758 O O . LEU A 1 94 ? 13.213 -0.701 -1.348 1.00 95.88 94 LEU A O 1
ATOM 762 N N . GLU A 1 95 ? 12.748 -2.763 -2.052 1.00 94.19 95 GLU A N 1
ATOM 763 C CA . GLU A 1 95 ? 14.106 -3.286 -1.833 1.00 94.19 95 GLU A CA 1
ATOM 764 C C . GLU A 1 95 ? 15.126 -2.759 -2.858 1.00 94.19 95 GLU A C 1
ATOM 766 O O . GLU A 1 95 ? 16.333 -2.833 -2.641 1.00 94.19 95 GLU A O 1
ATOM 771 N N . ARG A 1 96 ? 14.651 -2.254 -4.004 1.00 93.81 96 ARG A N 1
ATOM 772 C CA . ARG A 1 96 ? 15.466 -1.841 -5.163 1.00 93.81 96 ARG A CA 1
ATOM 773 C C . ARG A 1 96 ? 15.355 -0.346 -5.462 1.00 93.81 96 ARG A C 1
ATOM 775 O O . ARG A 1 96 ? 15.922 0.139 -6.444 1.00 93.81 96 ARG A O 1
ATOM 782 N N . THR A 1 97 ? 14.625 0.384 -4.628 1.00 95.00 97 THR A N 1
ATOM 783 C CA . THR A 1 97 ? 14.369 1.820 -4.745 1.00 95.00 97 THR A CA 1
ATOM 784 C C . THR A 1 97 ? 14.492 2.478 -3.374 1.00 95.00 97 THR A C 1
ATOM 786 O O . THR A 1 97 ? 14.427 1.813 -2.349 1.00 95.00 97 THR A O 1
ATOM 789 N N . ASP A 1 98 ? 14.664 3.796 -3.349 1.00 94.06 98 ASP A N 1
ATOM 790 C CA . ASP A 1 98 ? 14.756 4.574 -2.108 1.00 94.06 98 ASP A CA 1
ATOM 791 C C . ASP A 1 98 ? 13.457 5.367 -1.878 1.00 94.06 98 ASP A C 1
ATOM 793 O O . ASP A 1 98 ? 13.439 6.594 -1.869 1.00 94.06 98 ASP A O 1
ATOM 797 N N . GLN A 1 99 ? 12.319 4.660 -1.834 1.00 97.88 99 GLN A N 1
ATOM 798 C CA . GLN A 1 99 ? 10.974 5.269 -1.825 1.00 97.88 99 GLN A CA 1
ATOM 799 C C . GLN A 1 99 ? 10.171 5.003 -0.545 1.00 97.88 99 GLN A C 1
ATOM 801 O O . GLN A 1 99 ? 8.993 5.349 -0.471 1.00 97.88 99 GLN A O 1
ATOM 806 N N . ARG A 1 100 ? 10.800 4.453 0.505 1.00 97.50 100 ARG A N 1
ATOM 807 C CA . ARG A 1 100 ? 10.135 4.213 1.801 1.00 97.50 100 ARG A CA 1
ATOM 808 C C . ARG A 1 100 ? 9.572 5.499 2.412 1.00 97.50 100 ARG A C 1
ATOM 810 O O . ARG A 1 100 ? 8.442 5.501 2.889 1.00 97.50 100 ARG A O 1
ATOM 817 N N . GLN A 1 101 ? 10.315 6.605 2.340 1.00 97.75 101 GLN A N 1
ATOM 818 C CA . GLN A 1 101 ? 9.843 7.891 2.861 1.00 97.75 101 GLN A CA 1
ATOM 819 C C . GLN A 1 101 ? 8.645 8.434 2.069 1.00 97.75 101 GLN A C 1
ATOM 821 O O . GLN A 1 101 ? 7.691 8.933 2.662 1.00 97.75 101 GLN A O 1
ATOM 826 N N . GLN A 1 102 ? 8.664 8.303 0.738 1.00 98.25 102 GLN A N 1
ATOM 827 C CA . GLN A 1 102 ? 7.534 8.683 -0.116 1.00 98.25 102 GLN A CA 1
ATOM 828 C C . GLN A 1 102 ? 6.284 7.870 0.239 1.00 98.25 102 GLN A C 1
ATOM 830 O O . GLN A 1 102 ? 5.201 8.441 0.359 1.00 98.25 102 GLN A O 1
ATOM 835 N N . LEU A 1 103 ? 6.444 6.560 0.458 1.00 98.62 103 LEU A N 1
ATOM 836 C CA . LEU A 1 103 ? 5.365 5.679 0.894 1.00 98.62 103 LEU A CA 1
ATOM 837 C C . LEU 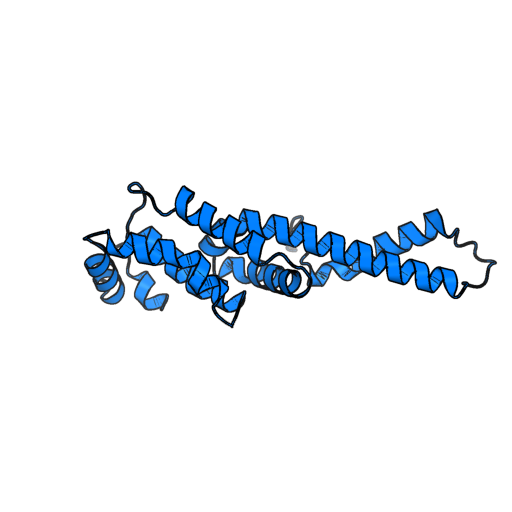A 1 103 ? 4.751 6.153 2.210 1.00 98.62 103 LEU A C 1
ATOM 839 O O . LEU A 1 103 ? 3.535 6.297 2.288 1.00 98.62 103 LEU A O 1
ATOM 843 N N . LEU A 1 104 ? 5.578 6.424 3.224 1.00 98.50 104 LEU A N 1
ATOM 844 C CA . LEU A 1 104 ? 5.108 6.872 4.538 1.00 98.50 104 LEU A CA 1
ATOM 845 C C . LEU A 1 104 ? 4.298 8.166 4.448 1.00 98.50 104 LEU A C 1
ATOM 847 O O . LEU A 1 104 ? 3.206 8.245 5.006 1.00 98.50 104 LEU A O 1
ATOM 851 N N . VAL A 1 105 ? 4.818 9.165 3.730 1.00 98.38 105 VAL A N 1
ATOM 852 C CA . VAL A 1 105 ? 4.144 10.459 3.556 1.00 98.38 105 VAL A CA 1
ATOM 853 C C . VAL A 1 105 ? 2.813 10.282 2.826 1.00 98.38 105 VAL A C 1
ATOM 855 O O . VAL A 1 105 ? 1.792 10.791 3.284 1.00 98.38 105 VAL A O 1
ATOM 858 N N . SER A 1 106 ? 2.810 9.531 1.722 1.00 98.62 106 SER A N 1
ATOM 859 C CA . SER A 1 106 ? 1.617 9.321 0.899 1.00 98.62 106 SER A CA 1
ATOM 860 C C . SER A 1 106 ? 0.540 8.520 1.634 1.00 98.62 106 SER A C 1
ATOM 862 O O . SER A 1 106 ? -0.610 8.956 1.696 1.00 98.62 106 SER A O 1
ATOM 864 N N . LEU A 1 107 ? 0.90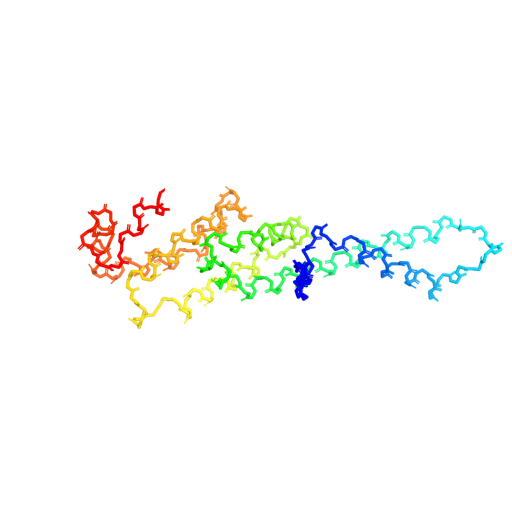6 7.398 2.263 1.00 98.69 107 LEU A N 1
ATOM 865 C CA . LEU A 1 107 ? -0.045 6.557 2.987 1.00 98.69 107 LEU A CA 1
ATOM 866 C C . LEU A 1 107 ? -0.635 7.289 4.194 1.00 98.69 107 LEU A C 1
ATOM 868 O O . LEU A 1 107 ? -1.845 7.235 4.405 1.00 98.69 107 LEU A O 1
ATOM 872 N N . LYS A 1 108 ? 0.191 8.013 4.958 1.00 98.31 108 LYS A N 1
ATOM 873 C CA . LYS A 1 108 ? -0.288 8.809 6.092 1.00 98.31 108 LYS A CA 1
ATOM 874 C C . LYS A 1 108 ? -1.302 9.865 5.645 1.00 98.31 108 LYS A C 1
ATOM 876 O O . LYS A 1 108 ? -2.381 9.945 6.226 1.00 98.31 108 LYS A O 1
ATOM 881 N N . ALA A 1 109 ? -0.994 10.608 4.580 1.00 98.50 109 ALA A N 1
ATOM 882 C CA . ALA A 1 109 ? -1.914 11.591 4.015 1.00 98.50 109 ALA A CA 1
ATOM 883 C C . ALA A 1 109 ? -3.223 10.940 3.532 1.00 98.50 109 ALA A C 1
ATOM 885 O O . ALA A 1 109 ? -4.307 11.470 3.777 1.00 98.50 109 ALA A O 1
ATOM 886 N N . ALA A 1 110 ? -3.153 9.768 2.894 1.00 98.56 110 ALA A N 1
ATOM 887 C CA . ALA A 1 110 ? -4.337 9.035 2.454 1.00 98.56 110 ALA A CA 1
ATOM 888 C C . ALA A 1 110 ? -5.213 8.573 3.632 1.00 98.56 110 ALA A C 1
ATOM 890 O O . ALA A 1 110 ? -6.432 8.699 3.564 1.00 98.56 110 ALA A O 1
ATOM 891 N N . LEU A 1 111 ? -4.615 8.083 4.724 1.00 98.50 111 LEU A N 1
ATOM 892 C CA . LEU A 1 111 ? -5.345 7.696 5.937 1.00 98.50 111 LEU A CA 1
ATOM 893 C C . LEU A 1 111 ? -6.055 8.900 6.568 1.00 98.50 111 LEU A C 1
ATOM 895 O O . LEU A 1 111 ? -7.251 8.837 6.847 1.00 98.50 111 LEU A O 1
ATOM 899 N N . GLU A 1 112 ? -5.341 10.010 6.750 1.00 97.94 112 GLU A N 1
ATOM 900 C CA . GLU A 1 112 ? -5.893 11.229 7.353 1.00 97.94 112 GLU A CA 1
ATOM 901 C C . GLU A 1 112 ? -7.044 11.819 6.523 1.00 97.94 112 GLU A C 1
ATOM 903 O O . GLU A 1 112 ? -8.056 12.235 7.078 1.00 97.94 112 GLU A O 1
ATOM 908 N N . THR A 1 113 ? -6.925 11.804 5.193 1.00 97.94 113 THR A N 1
ATOM 909 C CA . THR A 1 113 ? -7.921 12.410 4.293 1.00 97.94 113 THR A CA 1
ATOM 910 C C . THR A 1 113 ? -9.117 11.512 3.987 1.00 9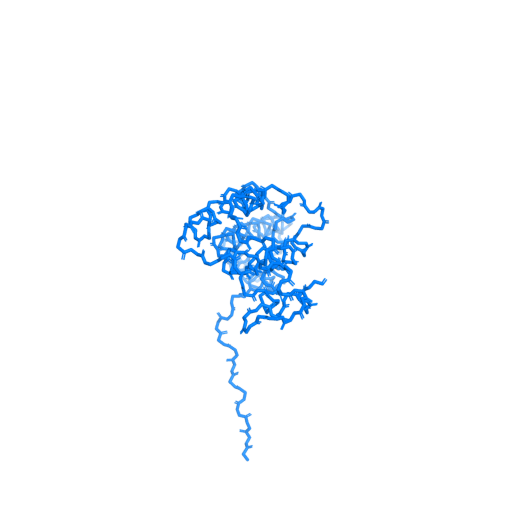7.94 113 THR A C 1
ATOM 912 O O . THR A 1 113 ? -10.218 12.027 3.804 1.00 97.94 113 THR A O 1
ATOM 915 N N . ARG A 1 114 ? -8.930 10.187 3.913 1.00 98.31 114 ARG A N 1
ATOM 916 C CA . ARG A 1 114 ? -9.961 9.245 3.431 1.00 98.31 114 ARG A CA 1
ATOM 917 C C . ARG A 1 114 ? -10.605 8.402 4.528 1.00 98.31 114 ARG A C 1
ATOM 919 O O . ARG A 1 114 ? -11.650 7.815 4.271 1.00 98.31 114 ARG A O 1
ATOM 926 N N . LEU A 1 115 ? -9.973 8.280 5.698 1.00 98.31 115 LEU A N 1
ATOM 927 C CA . LEU A 1 115 ? -10.438 7.401 6.778 1.00 98.31 115 LEU A CA 1
ATOM 928 C C . LEU A 1 115 ? -10.687 8.145 8.093 1.00 98.31 115 LEU A C 1
ATOM 930 O O . LEU A 1 115 ? -11.675 7.885 8.775 1.00 98.31 115 LEU A O 1
ATOM 934 N N . LEU A 1 116 ? -9.787 9.048 8.485 1.00 98.25 116 LEU A N 1
ATOM 935 C CA . LEU A 1 116 ? -9.765 9.613 9.839 1.00 98.25 116 LEU A CA 1
ATOM 936 C C . LEU A 1 116 ? -10.598 10.894 9.962 1.00 98.25 116 LEU A C 1
ATOM 938 O O . LEU A 1 116 ? -10.118 11.929 10.424 1.00 98.25 116 LEU A O 1
ATOM 942 N N . HIS A 1 117 ? -11.869 10.814 9.569 1.00 97.50 117 HIS A N 1
ATOM 943 C CA . HIS A 1 117 ? -12.821 11.913 9.698 1.00 97.50 117 HIS A CA 1
ATOM 944 C C . HIS A 1 117 ? -14.160 11.456 10.305 1.00 97.50 117 HIS A C 1
ATOM 946 O O . HIS A 1 117 ? -14.528 10.286 10.170 1.00 97.50 117 HIS A O 1
ATOM 952 N N . PRO A 1 118 ? -14.944 12.367 10.923 1.00 96.69 118 PRO A N 1
ATOM 953 C CA . PRO A 1 118 ? -16.151 11.997 11.675 1.00 96.69 118 PRO A CA 1
ATOM 954 C C . PRO A 1 118 ? -17.216 11.241 10.868 1.00 96.69 118 PRO A C 1
ATOM 956 O O . PRO A 1 118 ? -17.994 10.490 11.440 1.00 96.69 118 PRO A O 1
ATOM 959 N N . GLY A 1 119 ? -17.242 11.426 9.544 1.00 96.94 119 GLY A N 1
ATOM 960 C CA . GLY A 1 119 ? -18.174 10.733 8.647 1.00 96.94 119 GLY A CA 1
ATOM 961 C C . GLY A 1 119 ? -17.904 9.240 8.397 1.00 96.94 119 GLY A C 1
ATOM 962 O O . GLY A 1 119 ? -18.723 8.616 7.735 1.00 96.94 119 GLY A O 1
ATOM 963 N N . VAL A 1 120 ? -16.790 8.663 8.869 1.00 97.75 120 VAL A N 1
ATOM 964 C CA . VAL A 1 120 ? -16.515 7.215 8.730 1.00 97.75 120 VAL A CA 1
ATOM 965 C C . VAL A 1 120 ? -16.987 6.473 9.979 1.00 97.75 120 VAL A C 1
ATOM 967 O O . VAL A 1 120 ? -16.775 6.955 11.096 1.00 97.75 120 VAL A O 1
ATOM 970 N N . ASN A 1 121 ? -17.598 5.294 9.836 1.00 96.00 121 ASN A N 1
ATOM 971 C CA . ASN A 1 121 ? -17.993 4.492 10.996 1.00 96.00 121 ASN A CA 1
ATOM 972 C C . ASN A 1 121 ? -16.767 3.920 11.714 1.00 96.00 121 ASN A C 1
ATOM 974 O O . ASN A 1 121 ? -15.773 3.555 11.093 1.00 96.00 121 ASN A O 1
ATOM 978 N N . THR A 1 122 ? -16.849 3.785 13.039 1.00 96.81 122 THR A N 1
ATOM 979 C CA . THR A 1 122 ? -15.767 3.216 13.859 1.00 96.81 122 THR A CA 1
ATOM 980 C C . THR A 1 122 ? -15.380 1.813 13.389 1.00 96.81 122 THR A C 1
ATOM 982 O O . THR A 1 122 ? -14.194 1.499 13.347 1.00 96.81 122 THR A O 1
ATOM 985 N N . CYS A 1 123 ? -16.367 1.000 12.992 1.00 93.62 123 CYS A N 1
ATOM 986 C CA . CYS A 1 123 ? -16.159 -0.344 12.450 1.00 93.62 123 CYS A CA 1
ATOM 987 C C . CYS A 1 123 ? -15.266 -0.318 11.209 1.00 93.62 123 CYS A C 1
ATOM 989 O O . CYS A 1 123 ? -14.255 -1.007 11.192 1.00 93.62 123 CYS A O 1
ATOM 991 N N . ASP A 1 124 ? -15.563 0.543 10.232 1.00 95.56 124 ASP A N 1
ATOM 992 C CA . ASP A 1 124 ? -14.792 0.641 8.986 1.00 95.56 124 ASP A CA 1
ATOM 993 C C . ASP A 1 124 ? -13.330 1.042 9.250 1.00 95.56 124 ASP A C 1
ATOM 995 O O . ASP A 1 124 ? -12.407 0.533 8.612 1.00 95.56 124 ASP A O 1
ATOM 999 N N . ILE A 1 125 ? -13.098 1.923 10.234 1.00 97.88 125 ILE A N 1
ATOM 1000 C CA . ILE A 1 125 ? -11.746 2.314 10.667 1.00 97.88 125 ILE A CA 1
ATOM 1001 C C . ILE A 1 125 ? -11.002 1.123 11.274 1.00 97.88 125 ILE A C 1
ATOM 1003 O O . ILE A 1 125 ? -9.829 0.919 10.962 1.00 97.88 125 ILE A O 1
ATOM 1007 N N . ILE A 1 126 ? -11.664 0.345 12.133 1.00 96.44 126 ILE A N 1
ATOM 1008 C CA . ILE A 1 126 ? -11.076 -0.842 12.768 1.00 96.44 126 ILE A CA 1
ATOM 1009 C C . ILE A 1 126 ? -10.763 -1.910 11.712 1.00 96.44 126 ILE A C 1
ATOM 1011 O O . ILE A 1 126 ? -9.638 -2.407 11.680 1.00 96.44 126 ILE A O 1
ATOM 1015 N N . THR A 1 127 ? -11.701 -2.211 10.812 1.00 94.88 127 THR A N 1
ATOM 1016 C CA . THR A 1 127 ? -11.524 -3.203 9.741 1.00 94.88 127 THR A CA 1
ATOM 1017 C C . THR A 1 127 ? -10.383 -2.816 8.802 1.00 94.88 127 THR A C 1
ATOM 1019 O O . THR A 1 127 ? -9.486 -3.624 8.544 1.00 94.88 127 THR A O 1
ATOM 1022 N N . LEU A 1 128 ? -10.320 -1.551 8.356 1.00 97.38 128 LEU A N 1
ATOM 1023 C CA . LEU A 1 128 ? -9.188 -1.097 7.546 1.00 97.38 128 LEU A CA 1
ATOM 1024 C C . LEU A 1 128 ? -7.875 -1.167 8.336 1.00 97.38 128 LEU A C 1
ATOM 1026 O O . LEU A 1 128 ? -6.835 -1.491 7.765 1.00 97.38 128 LEU A O 1
ATOM 1030 N N . TYR A 1 129 ? -7.892 -0.881 9.642 1.00 98.06 129 TYR A N 1
ATOM 1031 C CA . TYR A 1 129 ? -6.686 -0.972 10.459 1.00 98.06 129 TYR A CA 1
ATOM 1032 C C . TYR A 1 129 ? -6.162 -2.410 10.552 1.00 98.06 129 TYR A C 1
ATOM 1034 O O . TYR A 1 129 ? -4.954 -2.621 10.445 1.00 98.06 129 TYR A O 1
ATOM 1042 N N . ILE A 1 130 ? -7.042 -3.403 10.672 1.00 96.62 130 ILE A N 1
ATOM 1043 C CA . ILE A 1 130 ? -6.653 -4.819 10.670 1.00 96.62 130 ILE A CA 1
ATOM 1044 C C . ILE A 1 130 ? -6.100 -5.232 9.307 1.00 96.62 130 ILE A C 1
ATOM 1046 O O . ILE A 1 130 ? -5.013 -5.814 9.233 1.00 96.62 130 ILE A O 1
ATOM 1050 N N . SER A 1 131 ? -6.769 -4.836 8.225 1.00 97.56 131 SER A N 1
ATOM 1051 C CA . SER A 1 131 ? -6.269 -5.040 6.862 1.00 97.56 131 SER A CA 1
ATOM 1052 C C . SER A 1 131 ? -4.889 -4.398 6.665 1.00 97.56 131 SER A C 1
ATOM 1054 O O . SER A 1 131 ? -3.975 -5.029 6.130 1.00 97.56 131 SER A O 1
ATOM 1056 N N . ALA A 1 132 ? -4.675 -3.185 7.190 1.00 98.38 132 ALA A N 1
ATOM 1057 C CA . ALA A 1 132 ? -3.380 -2.508 7.180 1.00 98.38 132 ALA A CA 1
ATOM 1058 C C . ALA A 1 132 ? -2.322 -3.274 7.983 1.00 98.38 132 ALA A C 1
ATOM 1060 O O . ALA A 1 132 ? -1.187 -3.394 7.523 1.00 98.38 132 ALA A O 1
ATOM 1061 N N . ILE A 1 133 ? -2.678 -3.836 9.144 1.00 98.00 133 ILE A N 1
ATOM 1062 C CA . ILE A 1 133 ? -1.777 -4.683 9.936 1.00 98.00 133 ILE A CA 1
ATOM 1063 C C . ILE A 1 133 ? -1.300 -5.886 9.129 1.00 98.00 133 ILE A C 1
ATOM 1065 O O . ILE A 1 133 ? -0.094 -6.145 9.070 1.00 98.00 133 ILE A O 1
ATOM 1069 N N . LYS A 1 134 ? -2.221 -6.592 8.473 1.00 97.75 134 LYS A N 1
ATOM 1070 C CA . LYS A 1 134 ? -1.895 -7.771 7.668 1.00 97.75 134 LYS A CA 1
ATOM 1071 C C . LYS A 1 134 ? -1.062 -7.404 6.436 1.00 97.75 134 LYS A C 1
ATOM 1073 O O . LYS A 1 134 ? -0.006 -7.997 6.214 1.00 97.75 134 LYS A O 1
ATOM 1078 N N . ALA A 1 135 ? -1.490 -6.401 5.671 1.00 98.50 135 ALA A N 1
ATOM 1079 C CA . ALA A 1 135 ? -0.825 -5.981 4.441 1.00 98.50 135 ALA A CA 1
ATOM 1080 C C . ALA A 1 135 ? 0.578 -5.407 4.703 1.00 98.50 135 ALA A C 1
ATOM 1082 O O . ALA A 1 135 ? 1.552 -5.814 4.068 1.00 98.50 135 ALA A O 1
ATOM 1083 N N . LEU A 1 136 ? 0.721 -4.496 5.672 1.00 98.38 136 LEU A N 1
ATOM 1084 C CA . LEU A 1 136 ? 2.009 -3.857 5.953 1.00 98.38 136 LEU A CA 1
ATOM 1085 C C . LEU A 1 136 ? 3.015 -4.817 6.597 1.00 98.38 136 LEU A C 1
ATOM 1087 O O . LEU A 1 136 ? 4.211 -4.653 6.374 1.00 98.38 136 LEU A O 1
ATOM 1091 N N . ARG A 1 137 ? 2.561 -5.862 7.301 1.00 97.94 137 ARG A N 1
ATOM 1092 C CA . ARG A 1 137 ? 3.436 -6.950 7.771 1.00 97.94 137 ARG A CA 1
ATOM 1093 C C . ARG A 1 137 ? 4.055 -7.739 6.616 1.00 97.94 137 ARG A C 1
ATOM 1095 O O . ARG A 1 137 ? 5.214 -8.141 6.700 1.00 97.94 137 ARG A O 1
ATOM 1102 N N . VAL A 1 138 ? 3.304 -7.960 5.534 1.00 98.19 138 VAL A N 1
ATOM 1103 C CA . VAL A 1 138 ? 3.842 -8.593 4.317 1.00 98.19 138 VAL A CA 1
ATOM 1104 C C . VAL A 1 138 ? 4.862 -7.667 3.651 1.00 98.19 138 VAL A C 1
ATOM 1106 O O . VAL A 1 138 ? 5.960 -8.119 3.300 1.00 98.19 138 VAL A O 1
ATOM 1109 N N . LEU A 1 139 ? 4.510 -6.381 3.521 1.00 98.12 139 LEU A N 1
ATOM 1110 C CA . LEU A 1 139 ? 5.323 -5.343 2.884 1.00 98.12 139 LEU A CA 1
ATOM 1111 C C . LEU A 1 139 ? 6.669 -5.126 3.595 1.00 98.12 139 LEU A C 1
ATOM 1113 O O . LEU A 1 139 ? 7.716 -5.111 2.951 1.00 98.12 139 LEU A O 1
ATOM 1117 N N . ASP A 1 140 ? 6.639 -4.969 4.917 1.00 97.38 140 ASP A N 1
ATOM 1118 C CA . ASP A 1 140 ? 7.787 -4.664 5.767 1.00 97.38 140 ASP A CA 1
ATOM 1119 C C . ASP A 1 140 ? 7.736 -5.509 7.051 1.00 97.38 140 ASP A C 1
ATOM 1121 O O . ASP A 1 140 ? 7.123 -5.102 8.038 1.00 97.38 140 ASP A O 1
ATOM 1125 N N . PRO A 1 141 ? 8.405 -6.680 7.075 1.00 95.75 141 PRO A N 1
ATOM 1126 C CA . PRO A 1 141 ? 8.388 -7.578 8.233 1.00 95.75 141 PRO A CA 1
ATOM 1127 C C . PRO A 1 141 ? 8.937 -6.962 9.527 1.00 95.75 141 PRO A C 1
ATOM 1129 O O . PRO A 1 141 ? 8.652 -7.475 10.605 1.00 95.75 141 PRO A O 1
ATOM 1132 N N . SER A 1 142 ? 9.714 -5.873 9.433 1.00 96.38 142 SER A N 1
ATOM 1133 C CA . SER A 1 142 ? 10.196 -5.120 10.599 1.00 96.38 142 SER A CA 1
ATOM 1134 C C . SER A 1 142 ? 9.093 -4.329 11.310 1.00 96.38 142 SER A C 1
ATOM 1136 O O . SER A 1 142 ? 9.302 -3.876 12.429 1.00 96.38 142 SER A O 1
ATOM 1138 N N . MET A 1 143 ? 7.927 -4.172 10.670 1.00 96.12 143 MET A N 1
ATOM 1139 C CA . MET A 1 143 ? 6.763 -3.419 11.146 1.00 96.12 143 MET A CA 1
ATOM 1140 C C . MET A 1 143 ? 6.998 -1.913 11.334 1.00 96.12 143 MET A C 1
ATOM 1142 O O . MET A 1 143 ? 6.072 -1.207 11.729 1.00 96.12 143 MET A O 1
ATOM 1146 N N . VAL A 1 144 ? 8.171 -1.384 10.974 1.00 97.12 144 VAL A N 1
ATOM 1147 C CA . VAL A 1 144 ? 8.496 0.043 11.118 1.00 97.12 144 VAL A CA 1
ATOM 1148 C C . VAL A 1 144 ? 7.560 0.903 10.269 1.00 97.12 144 VAL A C 1
ATOM 1150 O O . VAL A 1 144 ? 7.063 1.927 10.739 1.00 97.12 144 VAL A O 1
ATOM 1153 N N . ILE A 1 145 ? 7.254 0.480 9.034 1.00 97.25 145 ILE A N 1
ATOM 1154 C CA . ILE A 1 145 ? 6.295 1.208 8.188 1.00 97.25 145 ILE A CA 1
ATOM 1155 C C . ILE A 1 145 ? 4.917 1.277 8.853 1.00 97.25 145 ILE A C 1
ATOM 1157 O O . ILE A 1 145 ? 4.294 2.339 8.860 1.00 97.25 145 ILE A O 1
ATOM 1161 N N . LEU A 1 146 ? 4.455 0.170 9.435 1.00 97.69 146 LEU A N 1
ATOM 1162 C CA . LEU A 1 146 ? 3.174 0.121 10.131 1.00 97.69 146 LEU A CA 1
ATOM 1163 C C . LEU A 1 146 ? 3.155 1.028 11.360 1.00 97.69 146 LEU A C 1
ATOM 1165 O O . LEU A 1 146 ? 2.185 1.757 11.575 1.00 97.69 146 LEU A O 1
ATOM 1169 N N . GLU A 1 147 ? 4.203 0.973 12.180 1.00 97.25 147 GLU A N 1
ATOM 1170 C CA . GLU A 1 147 ? 4.285 1.781 13.391 1.00 97.25 147 GLU A CA 1
ATOM 1171 C C . GLU A 1 147 ? 4.161 3.265 13.059 1.00 97.25 147 GLU A C 1
ATOM 1173 O O . GLU A 1 147 ? 3.343 3.957 13.665 1.00 97.25 147 GLU A O 1
ATOM 1178 N N . VAL A 1 148 ? 4.886 3.732 12.043 1.00 97.88 148 VAL A N 1
ATOM 1179 C CA . VAL A 1 148 ? 4.902 5.146 11.662 1.00 97.88 148 VAL A CA 1
ATOM 1180 C C . VAL A 1 148 ? 3.627 5.560 10.918 1.00 97.88 148 VAL A C 1
ATOM 1182 O O . VAL A 1 148 ? 3.020 6.576 11.263 1.00 97.88 148 VAL A O 1
ATOM 1185 N N . ALA A 1 149 ? 3.196 4.799 9.907 1.00 97.38 149 ALA A N 1
ATOM 1186 C CA . ALA A 1 149 ? 2.066 5.184 9.057 1.00 97.38 149 ALA A CA 1
ATOM 1187 C C . ALA A 1 149 ? 0.713 5.092 9.778 1.00 97.38 149 ALA A C 1
ATOM 1189 O O . ALA A 1 149 ? -0.168 5.910 9.521 1.00 97.38 149 ALA A O 1
ATOM 1190 N N . CYS A 1 150 ? 0.544 4.126 10.689 1.00 97.69 150 CYS A N 1
ATOM 1191 C CA . CYS A 1 150 ? -0.730 3.884 11.372 1.00 97.69 150 CYS A CA 1
ATOM 1192 C C . CYS A 1 150 ? -0.836 4.536 12.759 1.00 97.69 150 CYS A C 1
ATOM 1194 O O . CYS A 1 150 ? -1.864 4.383 13.421 1.00 97.69 150 CYS A O 1
ATOM 1196 N N . GLU A 1 151 ? 0.171 5.289 13.214 1.00 98.12 151 GLU A N 1
ATOM 1197 C CA . GLU A 1 151 ? 0.060 6.055 14.465 1.00 98.12 151 GLU A CA 1
ATOM 1198 C C . GLU A 1 151 ? -1.160 6.998 14.505 1.00 98.12 151 GLU A C 1
ATOM 1200 O O . GLU A 1 151 ? -1.859 7.013 15.524 1.00 98.12 151 GLU A O 1
ATOM 1205 N N . PRO A 1 152 ? -1.520 7.711 13.416 1.00 98.31 152 PRO A N 1
ATOM 1206 C CA . PRO A 1 152 ? -2.732 8.531 13.391 1.00 98.31 152 PRO A CA 1
ATOM 1207 C C . PRO A 1 152 ? -4.018 7.730 13.616 1.00 98.31 152 PRO A C 1
ATOM 1209 O O . PRO A 1 152 ? -4.921 8.227 14.283 1.00 98.31 152 PRO A O 1
ATOM 1212 N N . ILE A 1 153 ? -4.091 6.481 13.135 1.00 98.50 153 ILE A N 1
ATOM 1213 C CA . ILE A 1 153 ? -5.260 5.613 13.338 1.00 98.50 153 ILE A CA 1
ATOM 1214 C C . ILE A 1 153 ? -5.438 5.322 14.831 1.00 98.50 153 ILE A C 1
ATOM 1216 O O . ILE A 1 153 ? -6.520 5.522 15.381 1.00 98.50 153 ILE A O 1
ATOM 1220 N N . ARG A 1 154 ? -4.358 4.916 15.515 1.00 97.44 154 ARG A N 1
ATOM 1221 C CA . ARG A 1 154 ? -4.380 4.641 16.962 1.00 97.44 154 ARG A CA 1
ATOM 1222 C C . ARG A 1 154 ? -4.766 5.876 17.763 1.00 97.44 154 ARG A C 1
ATOM 1224 O O . ARG A 1 154 ? -5.545 5.781 18.709 1.00 97.44 154 ARG A O 1
ATOM 1231 N N . ARG A 1 155 ? -4.230 7.041 17.394 1.00 98.31 155 ARG A N 1
ATOM 1232 C CA . ARG A 1 155 ? -4.589 8.313 18.028 1.00 98.31 155 ARG A CA 1
ATOM 1233 C C . ARG A 1 155 ? -6.073 8.629 17.844 1.00 98.31 155 ARG A C 1
ATOM 1235 O O . ARG A 1 155 ? -6.717 8.992 18.818 1.00 98.31 155 ARG A O 1
ATOM 1242 N N . TYR A 1 156 ? -6.602 8.461 16.636 1.00 98.56 156 TYR A N 1
ATOM 1243 C CA . TYR A 1 156 ? -7.991 8.776 16.311 1.00 98.56 156 TYR A CA 1
ATOM 1244 C C . TYR A 1 156 ? -8.994 7.818 16.972 1.00 98.56 156 TYR A C 1
ATOM 1246 O O . TYR A 1 156 ? -10.000 8.248 17.525 1.00 98.56 156 TYR A O 1
ATOM 1254 N N . LEU A 1 157 ? -8.711 6.514 17.006 1.00 97.94 157 LEU A N 1
ATOM 1255 C CA . LEU A 1 157 ? -9.588 5.544 17.674 1.00 97.94 157 LEU A CA 1
ATOM 1256 C C . LEU A 1 157 ? -9.699 5.791 19.187 1.00 97.94 157 LEU A C 1
ATOM 1258 O O . LEU A 1 157 ? -10.763 5.572 19.760 1.00 97.94 157 LEU A O 1
ATOM 1262 N N . ARG A 1 158 ? -8.645 6.314 19.833 1.00 97.88 158 ARG A N 1
ATOM 1263 C CA . ARG A 1 158 ? -8.691 6.718 21.253 1.00 97.88 158 ARG A CA 1
ATOM 1264 C C . ARG A 1 158 ? -9.610 7.911 21.518 1.00 97.88 158 ARG A C 1
ATOM 1266 O O . ARG A 1 158 ? -10.017 8.092 22.659 1.00 97.88 158 ARG A O 1
ATOM 1273 N N . THR A 1 159 ? -9.920 8.727 20.508 1.00 97.75 159 THR A N 1
ATOM 1274 C CA . THR A 1 159 ? -10.839 9.867 20.664 1.00 97.75 159 THR A CA 1
ATOM 1275 C C . THR A 1 159 ? -12.300 9.493 20.427 1.00 97.75 159 THR A C 1
ATOM 1277 O O . THR A 1 159 ? -13.172 10.314 20.683 1.00 97.75 159 THR A O 1
ATOM 1280 N N . ARG A 1 160 ? -12.587 8.287 19.918 1.00 97.25 160 ARG A N 1
ATOM 1281 C CA . ARG A 1 160 ? -13.955 7.804 19.689 1.00 97.25 160 ARG A CA 1
ATOM 1282 C C . ARG A 1 160 ? -14.440 7.004 20.896 1.00 97.25 160 ARG A C 1
ATOM 1284 O O . ARG A 1 160 ? -13.855 5.979 21.241 1.00 97.25 160 ARG A O 1
ATOM 1291 N N . GLU A 1 161 ? -15.521 7.464 21.518 1.00 96.50 161 GLU A N 1
ATOM 1292 C CA . GLU A 1 161 ? -16.073 6.868 22.744 1.00 96.50 161 GLU A CA 1
ATOM 1293 C C . GLU A 1 161 ? -16.605 5.441 22.535 1.00 96.50 161 GLU A C 1
ATOM 1295 O O . GLU A 1 161 ? -16.607 4.628 23.457 1.00 96.50 161 GLU A O 1
ATOM 1300 N N . ASP A 1 162 ? -17.025 5.103 21.314 1.00 95.56 162 ASP A N 1
ATOM 1301 C CA . ASP A 1 162 ? -17.631 3.815 20.984 1.00 95.56 162 ASP A CA 1
ATOM 1302 C C . ASP A 1 162 ? -16.620 2.725 20.585 1.00 95.56 162 ASP A C 1
ATOM 1304 O O . ASP A 1 162 ? -17.014 1.569 20.437 1.00 95.56 162 ASP A O 1
ATOM 1308 N N . THR A 1 163 ? -15.323 3.041 20.466 1.00 96.00 163 THR A N 1
ATOM 1309 C CA . THR A 1 163 ? -14.278 2.105 20.002 1.00 96.00 163 THR A CA 1
ATOM 1310 C C . THR A 1 163 ? -14.250 0.797 20.789 1.00 96.00 163 THR A C 1
ATOM 1312 O O . THR A 1 163 ? -14.262 -0.276 20.192 1.00 96.00 163 THR A O 1
ATOM 1315 N N . VAL A 1 164 ? -14.244 0.858 22.126 1.00 95.00 164 VAL A N 1
ATOM 1316 C CA . VAL A 1 164 ? -14.175 -0.352 22.969 1.00 95.00 164 VAL A CA 1
ATOM 1317 C C . VAL A 1 164 ? -15.403 -1.231 22.754 1.00 95.00 164 VAL A C 1
ATOM 1319 O O . VAL A 1 164 ? -15.267 -2.440 22.588 1.00 95.00 164 VAL A O 1
ATOM 1322 N N . ARG A 1 165 ? -16.596 -0.624 22.695 1.00 92.94 165 ARG A N 1
ATOM 1323 C CA . ARG A 1 165 ? -17.849 -1.348 22.455 1.00 92.94 165 ARG A CA 1
ATOM 1324 C C . ARG A 1 165 ? -17.823 -2.059 21.103 1.00 92.94 165 ARG A C 1
ATOM 1326 O O . ARG A 1 165 ? -18.232 -3.209 21.034 1.00 92.94 165 ARG A O 1
ATOM 1333 N N . GLN A 1 166 ? -17.326 -1.396 20.058 1.00 93.00 166 GLN A N 1
ATOM 1334 C CA . GLN A 1 166 ? -17.239 -1.975 18.714 1.00 93.00 166 GLN A CA 1
ATOM 1335 C C . GLN A 1 166 ? -16.250 -3.142 18.641 1.00 93.00 166 GLN A C 1
ATOM 1337 O O . GLN A 1 166 ? -16.546 -4.151 18.007 1.00 93.00 166 GLN A O 1
ATOM 1342 N N . ILE A 1 167 ? -15.105 -3.032 19.322 1.00 91.06 167 ILE A N 1
ATOM 1343 C CA . ILE A 1 167 ? -14.122 -4.121 19.400 1.00 91.06 167 ILE A CA 1
ATOM 1344 C C . ILE A 1 167 ? -14.715 -5.322 20.142 1.00 91.06 167 ILE A C 1
ATOM 1346 O O . ILE A 1 167 ? -14.637 -6.439 19.643 1.00 91.06 167 ILE A O 1
ATOM 1350 N N . VAL A 1 168 ? -15.329 -5.103 21.311 1.00 91.00 168 VAL A N 1
ATOM 1351 C CA . VAL A 1 168 ? -15.945 -6.186 22.094 1.00 91.00 168 VAL A CA 1
ATOM 1352 C C . VAL A 1 168 ? -17.051 -6.864 21.292 1.00 91.00 168 VAL A C 1
ATOM 1354 O O . VAL A 1 168 ? -17.016 -8.080 21.159 1.00 91.00 168 VAL A O 1
ATOM 1357 N N . ALA A 1 169 ? -17.965 -6.090 20.700 1.00 87.38 169 ALA A N 1
ATOM 1358 C CA . ALA A 1 169 ? -19.073 -6.632 19.916 1.00 87.38 169 ALA A CA 1
ATOM 1359 C C . ALA A 1 169 ? -18.598 -7.493 18.735 1.00 87.38 169 ALA A C 1
ATOM 1361 O O . ALA A 1 169 ? -19.173 -8.546 18.473 1.00 87.38 169 ALA A O 1
ATOM 1362 N N . GLY A 1 170 ? -17.522 -7.094 18.046 1.00 85.38 170 GLY A N 1
ATOM 1363 C CA . GLY A 1 170 ? -16.981 -7.908 16.956 1.00 85.38 170 GLY A CA 1
ATOM 1364 C C . GLY A 1 170 ? -16.194 -9.142 17.398 1.00 85.38 170 GLY A C 1
ATOM 1365 O O . GLY A 1 170 ? -16.100 -10.099 16.636 1.00 85.38 170 GLY A O 1
ATOM 1366 N N . LEU A 1 171 ? -15.672 -9.164 18.629 1.00 83.50 171 LEU A N 1
ATOM 1367 C CA . LEU A 1 171 ? -15.074 -10.366 19.219 1.00 83.50 171 LEU A CA 1
ATOM 1368 C C . LEU A 1 171 ? -16.129 -11.339 19.765 1.00 83.50 171 LEU A C 1
ATOM 1370 O O . LEU A 1 171 ? -15.889 -12.544 19.767 1.00 83.50 171 LEU A O 1
ATOM 1374 N N . THR A 1 172 ? -17.271 -10.835 20.244 1.00 83.12 172 THR A N 1
ATOM 1375 C CA . THR A 1 172 ? -18.359 -11.663 20.793 1.00 83.12 172 THR A CA 1
ATOM 1376 C C . THR A 1 172 ? -19.377 -12.107 19.744 1.00 83.12 172 THR A C 1
ATOM 1378 O O . THR A 1 172 ? -20.158 -13.013 20.018 1.00 83.12 172 THR A O 1
ATOM 1381 N N . GLY A 1 173 ? -19.347 -11.532 18.536 1.00 69.25 173 GLY A N 1
ATOM 1382 C CA . GLY A 1 173 ? -20.280 -11.865 17.455 1.00 69.25 173 GLY A CA 1
ATOM 1383 C C . GLY A 1 173 ? -21.680 -11.267 17.639 1.00 69.25 173 GLY A C 1
ATOM 1384 O O . GLY A 1 173 ? -22.599 -11.650 16.922 1.00 69.25 173 GLY A O 1
ATOM 1385 N N . ASP A 1 174 ? -21.842 -10.319 18.569 1.00 61.88 174 ASP A N 1
ATOM 1386 C CA . ASP A 1 174 ? -23.134 -9.718 18.941 1.00 61.88 174 ASP A CA 1
ATOM 1387 C C . ASP A 1 174 ? -23.581 -8.578 18.003 1.00 61.88 174 ASP A C 1
ATOM 1389 O O . ASP A 1 174 ? -24.548 -7.868 18.291 1.00 61.88 174 ASP A O 1
ATOM 1393 N N . SER A 1 175 ? -22.877 -8.350 16.892 1.00 54.75 175 SER A N 1
ATOM 1394 C CA . SER A 1 175 ? -23.195 -7.291 15.935 1.00 54.75 175 SER A CA 1
ATOM 1395 C C . SER A 1 175 ? -23.332 -7.810 14.505 1.00 54.75 175 SER A C 1
ATOM 1397 O O . SER A 1 175 ? -22.421 -8.424 13.947 1.00 54.75 175 SER A O 1
ATOM 1399 N N . ASP A 1 176 ? -24.435 -7.418 13.863 1.00 55.50 176 ASP A N 1
ATOM 1400 C CA . ASP A 1 176 ? -24.794 -7.728 12.468 1.00 55.50 176 ASP A CA 1
ATOM 1401 C C . ASP A 1 176 ? -23.810 -7.179 11.403 1.00 55.50 176 ASP A C 1
ATOM 1403 O O . ASP A 1 176 ? -24.065 -7.282 10.206 1.00 55.50 176 ASP A O 1
ATOM 1407 N N . GLY A 1 177 ? -22.676 -6.593 11.803 1.00 50.25 177 GLY A N 1
ATOM 1408 C CA . GLY A 1 177 ? -21.664 -6.048 10.890 1.00 50.25 177 GLY A CA 1
ATOM 1409 C C . GLY A 1 177 ? -20.212 -6.160 11.359 1.00 50.25 177 GLY A C 1
ATOM 1410 O O . GLY A 1 177 ? -19.324 -5.712 10.641 1.00 50.25 177 GLY A O 1
ATOM 1411 N N . THR A 1 178 ? -19.943 -6.739 12.537 1.00 51.66 178 THR A N 1
ATOM 1412 C CA . THR A 1 178 ? -18.582 -6.782 13.114 1.00 51.66 178 THR A CA 1
ATOM 1413 C C . THR A 1 178 ? -18.109 -8.196 13.469 1.00 51.66 178 THR A C 1
ATOM 1415 O O . THR A 1 178 ? -16.967 -8.348 13.897 1.00 51.66 178 THR A O 1
ATOM 1418 N N . GLY A 1 179 ? -18.925 -9.234 13.228 1.00 50.94 179 GLY A N 1
ATOM 1419 C CA . GLY A 1 179 ? -18.565 -10.646 13.451 1.00 50.94 179 GLY A CA 1
ATOM 1420 C C . GLY A 1 179 ? -17.369 -11.162 12.633 1.00 50.94 179 GLY A C 1
ATOM 1421 O O . GLY A 1 179 ? -16.891 -12.265 12.878 1.00 50.94 179 GLY A O 1
ATOM 1422 N N . ASP A 1 180 ? -16.856 -10.360 11.698 1.00 55.41 180 ASP A N 1
ATOM 1423 C CA . ASP A 1 180 ? -15.656 -10.661 10.912 1.00 55.41 180 ASP A CA 1
ATOM 1424 C C . ASP A 1 180 ? -14.351 -10.374 11.688 1.00 55.41 180 ASP A C 1
ATOM 1426 O O . ASP A 1 180 ? -13.311 -10.949 11.390 1.00 55.41 180 ASP A O 1
ATOM 1430 N N . LEU A 1 181 ? -14.381 -9.559 12.758 1.00 63.88 181 LEU A N 1
ATOM 1431 C CA . LEU A 1 181 ? -13.170 -9.223 13.532 1.00 63.88 181 LEU A CA 1
ATOM 1432 C C . LEU A 1 181 ? -12.535 -10.437 14.223 1.00 63.88 181 LEU A C 1
ATOM 1434 O O . LEU A 1 181 ? -11.312 -10.517 14.308 1.00 63.88 181 LEU A O 1
ATOM 1438 N N . ALA A 1 182 ? -13.347 -11.378 14.714 1.00 59.03 182 ALA A N 1
ATOM 1439 C CA . ALA A 1 182 ? -12.858 -12.616 15.322 1.00 59.03 182 ALA A CA 1
ATOM 1440 C C . ALA A 1 182 ? -12.231 -13.577 14.295 1.00 59.03 182 ALA A C 1
ATOM 1442 O O . ALA A 1 182 ? -11.360 -14.365 14.649 1.00 59.03 182 ALA A O 1
ATOM 1443 N N . VAL A 1 183 ? -12.671 -13.512 13.035 1.00 59.91 183 VAL A N 1
ATOM 1444 C CA . VAL A 1 183 ? -12.106 -14.290 11.918 1.00 59.91 183 VAL A CA 1
ATOM 1445 C C . VAL A 1 183 ? -10.847 -13.611 11.371 1.00 59.91 183 VAL A C 1
ATOM 1447 O O . VAL A 1 183 ? -9.942 -14.268 10.856 1.00 59.91 183 VAL A O 1
ATOM 1450 N N . GLU A 1 184 ? -10.780 -12.286 11.489 1.00 58.16 184 GLU A N 1
ATOM 1451 C CA . GLU A 1 184 ? -9.693 -11.467 10.983 1.00 58.16 184 GLU A CA 1
ATOM 1452 C C . GLU A 1 184 ? -8.438 -11.418 11.883 1.00 58.16 184 GLU A C 1
ATOM 1454 O O . GLU A 1 184 ? -7.372 -11.074 11.362 1.00 58.16 184 GLU A O 1
ATOM 1459 N N . LEU A 1 185 ? -8.532 -11.707 13.186 1.00 52.56 185 LEU A N 1
ATOM 1460 C CA . LEU A 1 185 ? -7.409 -11.679 14.145 1.00 52.56 185 LEU A CA 1
ATOM 1461 C C . LEU A 1 185 ? -6.703 -13.035 14.279 1.00 52.56 185 LEU A C 1
ATOM 1463 O O . LEU A 1 185 ? -5.449 -13.010 14.337 1.00 52.56 185 LEU A O 1
#

InterPro domains:
  IPR044554 Anaphase-promoting complex subunit 2 [PTHR45957] (20-185)
  IPR057975 Anaphase-promoting complex subunit 2, TPR repeats [PF25773] (51-160)